Protein AF-A0A0H2RQC0-F1 (afdb_monomer_lite)

pLDDT: mean 88.87, std 11.61, range [45.25, 98.5]

Structure (mmCIF, N/CA/C/O backbone):
data_AF-A0A0H2RQC0-F1
#
_entry.id   AF-A0A0H2RQC0-F1
#
loop_
_atom_site.group_PDB
_atom_site.id
_atom_site.type_symbol
_atom_site.label_atom_id
_atom_site.label_alt_id
_atom_site.label_comp_id
_atom_site.label_asym_id
_atom_site.label_entity_id
_atom_site.label_seq_id
_atom_site.pdbx_PDB_ins_code
_atom_site.Cartn_x
_atom_site.Cartn_y
_atom_site.Cartn_z
_atom_site.occupancy
_atom_site.B_iso_or_equiv
_atom_site.auth_seq_id
_atom_site.auth_comp_id
_atom_site.auth_asym_id
_atom_site.auth_atom_id
_atom_site.pdbx_PDB_model_num
ATOM 1 N N . MET A 1 1 ? -11.378 6.596 -4.186 1.00 62.41 1 MET A N 1
ATOM 2 C CA . MET A 1 1 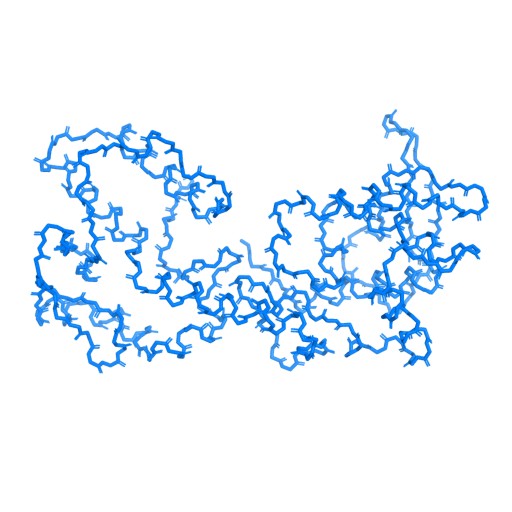? -11.330 5.967 -5.525 1.00 62.41 1 MET A CA 1
ATOM 3 C C . MET A 1 1 ? -10.671 4.608 -5.373 1.00 62.41 1 MET A C 1
ATOM 5 O O . MET A 1 1 ? -9.592 4.561 -4.796 1.00 62.41 1 MET A O 1
ATOM 9 N N . PHE A 1 2 ? -11.312 3.526 -5.817 1.00 80.81 2 PHE A N 1
ATOM 10 C CA . PHE A 1 2 ? -10.669 2.209 -5.843 1.00 80.81 2 PHE A CA 1
ATOM 11 C C . PHE A 1 2 ? -9.683 2.143 -7.014 1.00 80.81 2 PHE A C 1
ATOM 13 O O . PHE A 1 2 ? -9.976 2.654 -8.093 1.00 80.81 2 PHE A O 1
ATOM 20 N N . ILE A 1 3 ? -8.515 1.542 -6.791 1.00 88.06 3 ILE A N 1
ATOM 21 C CA . ILE A 1 3 ? -7.530 1.279 -7.843 1.00 88.06 3 ILE A CA 1
ATOM 22 C C . ILE A 1 3 ? -7.812 -0.121 -8.383 1.00 88.06 3 ILE A C 1
ATOM 24 O O . ILE A 1 3 ? -7.715 -1.093 -7.633 1.00 88.06 3 ILE A O 1
ATOM 28 N N . ASP A 1 4 ? -8.111 -0.236 -9.676 1.00 93.69 4 ASP A N 1
ATOM 29 C CA . ASP A 1 4 ? -8.071 -1.528 -10.359 1.00 93.69 4 ASP A CA 1
ATOM 30 C C . ASP A 1 4 ? -6.614 -2.004 -10.402 1.00 93.69 4 ASP A C 1
ATOM 32 O O . ASP A 1 4 ? -5.806 -1.539 -11.212 1.00 93.69 4 ASP A O 1
ATOM 36 N N . GLN A 1 5 ? -6.261 -2.911 -9.490 1.00 94.25 5 GLN A N 1
ATOM 37 C CA . GLN A 1 5 ? -4.909 -3.451 -9.389 1.00 94.25 5 GLN A CA 1
ATOM 38 C C . GLN A 1 5 ? -4.509 -4.277 -10.622 1.00 94.25 5 GLN A C 1
ATOM 40 O O . GLN A 1 5 ? -3.320 -4.317 -10.953 1.00 94.25 5 GLN A O 1
ATOM 45 N N . ALA A 1 6 ? -5.460 -4.914 -11.311 1.00 95.44 6 ALA A N 1
ATOM 46 C CA . ALA A 1 6 ? -5.192 -5.749 -12.477 1.00 95.44 6 ALA A CA 1
ATOM 47 C C . ALA A 1 6 ? -4.863 -4.873 -13.691 1.00 95.44 6 ALA A C 1
ATOM 49 O O . ALA A 1 6 ? -3.753 -4.958 -14.221 1.00 95.44 6 ALA A O 1
ATOM 50 N N . GLN A 1 7 ? -5.763 -3.956 -14.060 1.00 93.94 7 GLN A N 1
ATOM 51 C CA . GLN A 1 7 ? -5.554 -3.031 -15.175 1.00 93.94 7 GLN A CA 1
ATOM 52 C C . GLN A 1 7 ? -4.362 -2.095 -14.925 1.00 93.94 7 GLN A C 1
ATOM 54 O O . GLN A 1 7 ? -3.599 -1.798 -15.847 1.00 93.94 7 GLN A O 1
ATOM 59 N N . THR A 1 8 ? -4.141 -1.677 -13.672 1.00 92.00 8 THR A N 1
ATOM 60 C CA . THR A 1 8 ? -2.957 -0.894 -13.285 1.00 92.00 8 THR A CA 1
ATOM 61 C C . THR A 1 8 ? -1.670 -1.683 -13.516 1.00 92.00 8 THR A C 1
ATOM 63 O O . THR A 1 8 ? -0.780 -1.201 -14.220 1.00 92.00 8 THR A O 1
ATOM 66 N N . SER A 1 9 ? -1.569 -2.904 -12.977 1.00 93.88 9 SER A N 1
ATOM 67 C CA . SER A 1 9 ? -0.372 -3.741 -13.143 1.00 93.88 9 SER A CA 1
ATOM 68 C C . SER A 1 9 ? -0.110 -4.059 -14.616 1.00 93.88 9 SER A C 1
ATOM 70 O O . SER A 1 9 ? 1.027 -3.932 -15.066 1.00 93.88 9 SER A O 1
ATOM 72 N N . LEU A 1 10 ? -1.164 -4.375 -15.378 1.00 95.25 10 LEU A N 1
ATOM 73 C CA . LEU A 1 10 ? -1.111 -4.635 -16.816 1.00 95.25 10 LEU A CA 1
ATOM 74 C C . LEU A 1 10 ? -0.543 -3.435 -17.585 1.00 95.25 10 LEU A C 1
ATOM 76 O O . LEU A 1 10 ? 0.424 -3.579 -18.333 1.00 95.25 10 LEU A O 1
ATOM 80 N N . ASN A 1 11 ? -1.079 -2.234 -17.349 1.00 93.19 11 ASN A N 1
ATOM 81 C CA . ASN A 1 11 ? -0.602 -1.007 -17.987 1.00 93.19 11 ASN A CA 1
ATOM 82 C C . ASN A 1 11 ? 0.882 -0.754 -17.685 1.00 93.19 11 ASN A C 1
ATOM 84 O O . ASN A 1 11 ? 1.669 -0.524 -18.603 1.00 93.19 11 ASN A O 1
ATOM 88 N N . ASN A 1 12 ? 1.283 -0.847 -16.415 1.00 93.19 12 ASN A N 1
ATOM 89 C CA . ASN A 1 12 ? 2.670 -0.632 -15.993 1.00 93.19 12 ASN A CA 1
ATOM 90 C C . ASN A 1 12 ? 3.626 -1.684 -16.581 1.00 93.19 12 ASN A C 1
ATOM 92 O O . ASN A 1 12 ? 4.732 -1.355 -17.009 1.00 93.19 12 ASN A O 1
ATOM 96 N N . TYR A 1 13 ? 3.191 -2.943 -16.653 1.00 96.00 13 TYR A N 1
ATOM 97 C CA . TYR A 1 13 ? 3.931 -4.037 -17.281 1.00 96.00 13 TYR A CA 1
ATOM 98 C C . TYR A 1 13 ? 4.146 -3.811 -18.781 1.00 96.00 13 TYR A C 1
ATOM 100 O O . TYR A 1 13 ? 5.246 -4.048 -19.277 1.00 96.00 13 TYR A O 1
ATOM 108 N N . HIS A 1 14 ? 3.147 -3.307 -19.505 1.00 95.69 14 HIS A N 1
ATOM 109 C CA . HIS A 1 14 ? 3.306 -3.008 -20.927 1.00 95.69 14 HIS A CA 1
ATOM 110 C C . HIS A 1 14 ? 4.154 -1.757 -21.185 1.00 95.69 14 HIS A C 1
ATOM 112 O O . HIS A 1 14 ? 4.958 -1.783 -22.111 1.00 95.69 14 HIS A O 1
ATOM 118 N N . PHE A 1 15 ? 4.086 -0.724 -20.336 1.00 94.25 15 PHE A N 1
ATOM 119 C CA . PHE A 1 15 ? 5.055 0.383 -20.364 1.00 94.25 15 PHE A CA 1
ATOM 120 C C . PHE A 1 15 ? 6.497 -0.114 -20.134 1.00 94.25 15 PHE A C 1
ATOM 122 O O . PHE A 1 15 ? 7.410 0.295 -20.850 1.00 94.25 15 PHE A O 1
ATOM 129 N N . LEU A 1 16 ? 6.707 -1.039 -19.187 1.00 95.75 16 LEU A N 1
ATOM 130 C CA . LEU A 1 16 ? 8.005 -1.691 -18.975 1.00 95.75 16 LEU A CA 1
ATOM 131 C C . LEU A 1 16 ? 8.444 -2.497 -20.211 1.00 95.75 16 LEU A C 1
ATOM 133 O O . LEU A 1 16 ? 9.577 -2.352 -20.658 1.00 95.75 16 LEU A O 1
ATOM 137 N N . CYS A 1 17 ? 7.562 -3.313 -20.794 1.00 97.12 17 CYS A N 1
ATOM 138 C CA . CYS A 1 17 ? 7.880 -4.095 -21.992 1.00 97.12 17 CYS A CA 1
ATOM 139 C C . CYS A 1 17 ? 8.206 -3.207 -23.197 1.00 97.12 17 CYS A C 1
ATOM 141 O O . CYS A 1 17 ? 9.170 -3.482 -23.902 1.00 97.12 17 CYS A O 1
ATOM 143 N N . ALA A 1 18 ? 7.447 -2.132 -23.415 1.00 96.00 18 ALA A N 1
ATOM 144 C CA . ALA A 1 18 ? 7.694 -1.174 -24.487 1.00 96.00 18 ALA A CA 1
ATOM 145 C C . ALA A 1 18 ? 9.062 -0.493 -24.338 1.00 96.00 18 ALA A C 1
ATOM 147 O O . ALA A 1 18 ? 9.780 -0.333 -25.324 1.00 96.00 18 ALA A O 1
ATOM 148 N N . ALA A 1 19 ? 9.459 -0.162 -23.105 1.00 95.94 19 ALA A N 1
ATOM 149 C CA . ALA A 1 19 ? 10.775 0.395 -22.816 1.00 95.94 19 ALA A CA 1
ATOM 150 C C . ALA A 1 19 ? 11.908 -0.633 -22.998 1.00 95.94 19 ALA A C 1
ATOM 152 O O . ALA A 1 19 ? 12.898 -0.334 -23.655 1.00 95.94 19 ALA A O 1
ATOM 153 N N . LEU A 1 20 ? 11.754 -1.864 -22.502 1.00 97.06 20 LEU A N 1
ATOM 154 C CA . LEU A 1 20 ? 12.760 -2.926 -22.663 1.00 97.06 20 LEU A CA 1
ATOM 155 C C . LEU A 1 20 ? 12.876 -3.470 -24.099 1.00 97.06 20 LEU A C 1
ATOM 157 O O . LEU A 1 20 ? 13.851 -4.148 -24.404 1.00 97.06 20 LEU A O 1
ATOM 161 N N . GLN A 1 21 ? 11.895 -3.199 -24.963 1.00 97.62 21 GLN A N 1
ATOM 162 C CA . GLN A 1 21 ? 11.900 -3.542 -26.393 1.00 97.62 21 GLN A CA 1
ATOM 163 C C . GLN A 1 21 ? 12.248 -2.348 -27.300 1.00 97.62 21 GLN A C 1
ATOM 165 O O . GLN A 1 21 ? 12.114 -2.465 -28.518 1.00 97.62 21 GLN A O 1
ATOM 170 N N . GLU A 1 22 ? 12.611 -1.197 -26.721 1.00 96.81 22 GLU A N 1
ATOM 171 C CA . GLU A 1 22 ? 12.941 0.044 -27.445 1.00 96.81 22 GLU A CA 1
ATOM 172 C C . GLU A 1 22 ? 11.816 0.524 -28.391 1.00 96.81 22 GLU A C 1
ATOM 174 O O . GLU A 1 22 ? 12.032 1.199 -29.395 1.00 96.81 22 GLU A O 1
ATOM 179 N N . ARG A 1 23 ? 10.560 0.201 -28.051 1.00 96.75 23 ARG A N 1
ATOM 180 C CA . ARG A 1 23 ? 9.351 0.572 -28.807 1.00 96.75 23 ARG A CA 1
ATOM 181 C C . ARG A 1 23 ? 8.815 1.932 -28.361 1.00 96.75 23 ARG A C 1
ATOM 183 O O . ARG A 1 23 ? 7.660 2.062 -27.961 1.00 96.75 23 ARG A O 1
ATOM 190 N N . TYR A 1 24 ? 9.670 2.946 -28.433 1.00 95.44 24 TYR A N 1
ATOM 191 C CA . TYR A 1 24 ? 9.340 4.335 -28.117 1.00 95.44 24 TYR A CA 1
ATOM 192 C C . TYR A 1 24 ? 10.029 5.318 -29.065 1.00 95.44 24 TYR A C 1
ATOM 194 O O . TYR A 1 24 ? 10.990 4.991 -29.755 1.00 95.44 24 TYR A O 1
ATOM 202 N N . GLN A 1 25 ? 9.544 6.555 -29.069 1.00 94.50 25 GLN A N 1
ATOM 203 C CA . GLN A 1 25 ? 10.195 7.710 -29.677 1.00 94.50 25 GLN A CA 1
ATOM 204 C C . GLN A 1 25 ? 10.543 8.716 -28.583 1.00 94.50 25 GLN A C 1
ATOM 206 O O . GLN A 1 25 ? 9.677 9.085 -27.787 1.00 94.50 25 GLN A O 1
ATOM 211 N N . VAL A 1 26 ? 11.785 9.207 -28.572 1.00 93.38 26 VAL A N 1
ATOM 212 C CA . VAL A 1 26 ? 12.124 10.405 -27.795 1.00 93.38 26 VAL A CA 1
ATOM 213 C C . VAL A 1 26 ? 11.553 11.612 -28.535 1.00 93.38 26 VAL A C 1
ATOM 215 O O . VAL A 1 26 ? 11.962 11.908 -29.657 1.00 93.38 26 VAL A O 1
ATOM 218 N N . ARG A 1 27 ? 10.600 12.312 -27.919 1.00 92.94 27 ARG A N 1
ATOM 219 C CA . ARG A 1 27 ? 10.035 13.567 -28.430 1.00 92.94 27 ARG A CA 1
ATOM 220 C C . ARG A 1 27 ? 10.457 14.731 -27.544 1.00 92.94 27 ARG A C 1
ATOM 222 O O . ARG A 1 27 ? 10.622 14.570 -26.337 1.00 92.94 27 ARG A O 1
ATOM 229 N N . TYR A 1 28 ? 10.601 15.905 -28.143 1.00 91.00 28 TYR A N 1
ATOM 230 C CA . TYR A 1 28 ? 10.798 17.161 -27.428 1.00 91.00 28 TYR A CA 1
ATOM 231 C C . TYR A 1 28 ? 9.505 17.982 -27.478 1.00 91.00 28 TYR A C 1
ATOM 233 O O . TYR A 1 28 ? 8.841 18.040 -28.512 1.00 91.00 28 TYR A O 1
ATOM 241 N N . LEU A 1 29 ? 9.153 18.623 -26.366 1.00 88.75 29 LEU A N 1
ATOM 242 C CA . LEU A 1 29 ? 8.180 19.713 -26.322 1.00 88.75 29 LEU A CA 1
ATOM 243 C C . LEU A 1 29 ? 8.865 20.966 -25.785 1.00 88.75 29 LEU A C 1
ATOM 245 O O . LEU A 1 29 ? 9.671 20.891 -24.861 1.00 88.75 29 LEU A O 1
ATOM 249 N N . GLN A 1 30 ? 8.523 22.114 -26.362 1.00 86.69 30 GLN A N 1
ATOM 250 C CA . GLN A 1 30 ? 9.098 23.417 -26.031 1.00 86.69 30 GLN A CA 1
ATOM 251 C C . GLN A 1 30 ? 7.988 24.362 -25.551 1.00 86.69 30 GLN A C 1
ATOM 253 O O . GLN A 1 30 ? 7.657 25.330 -26.233 1.00 86.69 30 GLN A O 1
ATOM 258 N N . TYR A 1 31 ? 7.362 24.048 -24.410 1.00 71.31 31 TYR A N 1
ATOM 259 C CA . TYR A 1 31 ? 6.444 24.977 -23.741 1.00 71.31 31 TYR A CA 1
ATOM 260 C C . TYR A 1 31 ? 6.115 24.578 -22.287 1.00 71.31 31 TYR A C 1
ATOM 262 O O . TYR A 1 31 ? 5.729 23.429 -22.054 1.00 71.31 31 TYR A O 1
ATOM 270 N N . PRO A 1 32 ? 6.174 25.507 -21.310 1.00 77.31 32 PRO A N 1
ATOM 271 C CA . PRO A 1 32 ? 7.003 26.721 -21.313 1.00 77.31 32 PRO A CA 1
ATOM 272 C C . PRO A 1 32 ? 8.506 26.390 -21.188 1.00 77.31 32 PRO A C 1
ATOM 274 O O . PRO A 1 32 ? 9.353 27.202 -21.538 1.00 77.31 32 PRO A O 1
ATOM 277 N N . GLU A 1 33 ? 8.829 25.177 -20.735 1.00 86.62 33 GLU A N 1
ATOM 278 C CA . GLU A 1 33 ? 10.182 24.631 -20.596 1.00 86.62 33 GLU A CA 1
ATOM 279 C C . GLU A 1 33 ? 10.447 23.553 -21.663 1.00 86.62 33 GLU A C 1
ATOM 281 O O . GLU A 1 33 ? 9.517 23.048 -22.302 1.00 86.62 33 GLU A O 1
ATOM 286 N N . VAL A 1 34 ? 11.717 23.172 -21.852 1.00 81.06 34 VAL A N 1
ATOM 287 C CA . VAL A 1 34 ? 12.092 22.059 -22.742 1.00 81.06 34 VAL A CA 1
ATOM 288 C C . VAL A 1 34 ? 11.894 20.731 -22.013 1.00 81.06 34 VAL A C 1
ATOM 290 O O . VAL A 1 34 ? 12.700 20.349 -21.166 1.00 81.06 34 VAL A O 1
ATOM 293 N N . LYS A 1 35 ? 10.831 20.012 -22.375 1.00 88.50 35 LYS A N 1
ATOM 294 C CA . LYS A 1 35 ? 10.477 18.699 -21.824 1.00 88.50 35 LYS A CA 1
ATOM 295 C C . LYS A 1 35 ? 10.844 17.593 -22.806 1.00 88.50 35 LYS A C 1
ATOM 297 O O . LYS A 1 35 ? 10.485 17.654 -23.983 1.00 88.50 35 LYS A O 1
ATOM 302 N N . TYR A 1 36 ? 11.523 16.565 -22.308 1.00 91.25 36 TYR A N 1
ATOM 303 C CA . TYR A 1 36 ? 11.814 15.342 -23.055 1.00 91.25 36 TYR A CA 1
ATOM 304 C C . TYR A 1 36 ? 10.765 14.292 -22.704 1.00 91.25 36 TYR A C 1
ATOM 306 O O . TYR A 1 36 ? 10.424 14.108 -21.538 1.00 91.25 36 TYR A O 1
ATOM 314 N N . LEU A 1 37 ? 10.236 13.612 -23.712 1.00 92.50 37 LEU A N 1
ATOM 315 C CA . LEU A 1 37 ? 9.161 12.640 -23.574 1.00 92.50 37 LEU A CA 1
ATOM 316 C C . LEU A 1 37 ? 9.576 11.312 -24.198 1.00 92.50 37 LEU A C 1
ATOM 318 O O . LEU A 1 37 ? 10.109 11.304 -25.305 1.00 92.50 37 LEU A O 1
ATOM 322 N N . LEU A 1 38 ? 9.230 10.200 -23.558 1.00 93.31 38 LEU A N 1
ATOM 323 C CA . LEU A 1 38 ? 9.066 8.929 -24.258 1.00 93.31 38 L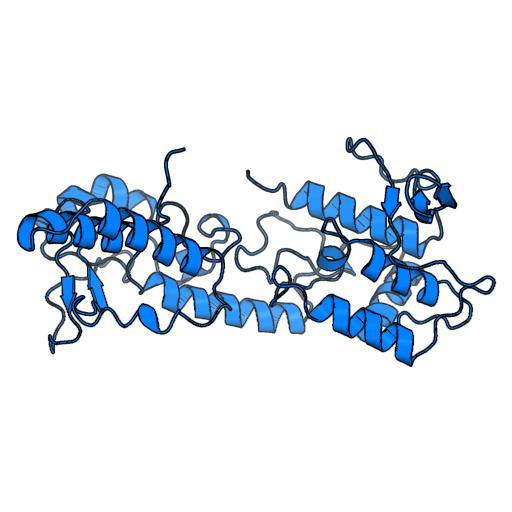EU A CA 1
ATOM 324 C C . LEU A 1 38 ? 7.611 8.815 -24.703 1.00 93.31 38 LEU A C 1
ATOM 326 O O . LEU A 1 38 ? 6.723 8.680 -23.861 1.00 93.31 38 LEU A O 1
ATOM 330 N N . ASP A 1 39 ? 7.371 8.877 -26.011 1.00 93.62 39 ASP A N 1
ATOM 331 C CA . ASP A 1 39 ? 6.114 8.422 -26.601 1.00 93.62 39 ASP A CA 1
ATOM 332 C C . ASP A 1 39 ? 6.241 6.942 -26.965 1.00 93.62 39 ASP A C 1
ATOM 334 O O . ASP A 1 39 ? 7.019 6.566 -27.841 1.00 93.62 39 ASP A O 1
ATOM 338 N N . PHE A 1 40 ? 5.462 6.105 -26.294 1.00 93.75 40 PHE A N 1
ATOM 339 C CA . PHE A 1 40 ? 5.433 4.661 -26.489 1.00 93.75 40 PHE A CA 1
ATOM 340 C C . PHE A 1 40 ? 4.467 4.226 -27.606 1.00 93.75 40 PHE A C 1
ATOM 342 O O . PHE A 1 40 ? 4.258 3.030 -27.790 1.00 93.75 40 PHE A O 1
ATOM 349 N N . SER A 1 41 ? 3.894 5.156 -28.384 1.00 92.88 41 SER A N 1
ATOM 350 C CA . SER A 1 41 ? 3.004 4.842 -29.517 1.00 92.88 41 SER A CA 1
ATOM 351 C C . SER A 1 41 ? 3.511 3.811 -30.554 1.00 92.88 41 SER A C 1
ATOM 353 O O . SER A 1 41 ? 2.654 3.174 -31.170 1.00 92.88 41 SER A O 1
ATOM 355 N N . PRO A 1 42 ? 4.827 3.546 -30.747 1.00 95.44 42 PRO A N 1
ATOM 356 C CA . PRO A 1 42 ? 5.294 2.424 -31.574 1.00 95.44 42 PRO A CA 1
ATOM 357 C C . PRO A 1 42 ? 5.016 1.024 -30.995 1.00 95.44 42 PRO A C 1
ATOM 359 O O . PRO A 1 42 ? 5.202 0.029 -31.698 1.00 95.44 42 PRO A O 1
ATOM 362 N N . TYR A 1 43 ? 4.621 0.911 -29.724 1.00 95.19 43 TYR A N 1
ATOM 363 C CA . TYR A 1 43 ? 4.286 -0.357 -29.078 1.00 95.19 43 TYR A CA 1
ATOM 364 C C . TYR A 1 43 ? 2.800 -0.688 -29.251 1.00 95.19 43 TYR A C 1
ATOM 366 O O . TYR A 1 43 ? 1.928 -0.056 -28.663 1.00 95.19 43 TYR A O 1
ATOM 374 N N . THR A 1 44 ? 2.507 -1.715 -30.046 1.00 94.38 44 THR A N 1
ATOM 375 C CA . THR A 1 44 ? 1.134 -2.083 -30.432 1.00 94.38 44 THR A CA 1
ATOM 376 C C . THR A 1 44 ? 0.545 -3.259 -29.649 1.00 94.38 44 THR A C 1
ATOM 378 O O . THR A 1 44 ? -0.647 -3.526 -29.773 1.00 94.38 44 THR A O 1
ATOM 381 N N . ALA A 1 45 ? 1.342 -3.961 -28.835 1.00 94.69 45 ALA A N 1
ATOM 382 C CA . ALA A 1 45 ? 0.921 -5.196 -28.160 1.00 94.69 45 ALA A CA 1
ATOM 383 C C . ALA A 1 45 ? -0.032 -4.984 -26.963 1.00 94.69 45 ALA A C 1
ATOM 385 O O . ALA A 1 45 ? -0.590 -5.951 -26.452 1.00 94.69 45 ALA A O 1
ATOM 386 N N . HIS A 1 46 ? -0.226 -3.740 -26.516 1.00 93.50 46 HIS A N 1
ATOM 387 C CA . HIS A 1 46 ? -1.294 -3.337 -25.593 1.00 93.50 46 HIS A CA 1
ATOM 388 C C . HIS A 1 46 ? -1.658 -1.879 -25.858 1.00 93.50 46 HIS A C 1
ATOM 390 O O . HIS A 1 46 ? -0.766 -1.048 -26.016 1.00 93.50 46 HIS A O 1
ATOM 396 N N . ARG A 1 47 ? -2.955 -1.560 -25.883 1.00 84.50 47 ARG A N 1
ATOM 397 C CA . ARG A 1 47 ? -3.462 -0.202 -26.124 1.00 84.50 47 ARG A CA 1
ATOM 398 C C . ARG A 1 47 ? -4.587 0.135 -25.133 1.00 84.50 47 ARG A C 1
ATOM 400 O O . ARG A 1 47 ? -5.755 0.087 -25.504 1.00 84.50 47 ARG A O 1
ATOM 407 N N . PRO A 1 48 ? -4.255 0.444 -23.868 1.00 73.88 48 PRO A N 1
ATOM 408 C CA . PRO A 1 48 ? -5.225 0.833 -22.860 1.00 73.88 48 PRO A CA 1
ATOM 409 C C . PRO A 1 48 ? -5.848 2.189 -23.177 1.00 73.88 48 PRO A C 1
ATOM 411 O O . PRO A 1 48 ? -5.254 3.037 -23.840 1.00 73.88 48 PRO A O 1
ATOM 414 N N . GLU A 1 49 ? -7.019 2.400 -22.592 1.00 69.56 49 GLU A N 1
ATOM 415 C CA . GLU A 1 49 ? -7.944 3.516 -22.820 1.00 69.56 49 GLU A CA 1
ATOM 416 C C . GLU A 1 49 ? -7.421 4.888 -22.340 1.00 69.56 49 GLU A C 1
ATOM 418 O O . GLU A 1 49 ? -8.059 5.918 -22.551 1.00 69.56 49 GLU A O 1
ATOM 423 N N . LEU A 1 50 ? -6.250 4.928 -21.694 1.00 61.38 50 LEU A N 1
ATOM 424 C CA . LEU A 1 50 ? -5.664 6.154 -21.152 1.00 61.38 50 LEU A CA 1
ATOM 425 C C . LEU A 1 50 ? -5.108 7.055 -22.276 1.00 61.38 50 LEU A C 1
ATOM 427 O O . LEU A 1 50 ? -4.244 6.619 -23.041 1.00 61.38 50 LEU A O 1
ATOM 431 N N . PRO A 1 51 ? -5.510 8.340 -22.351 1.00 55.00 51 PRO A N 1
ATOM 432 C CA . PRO A 1 51 ? -5.382 9.157 -23.564 1.00 55.00 51 PRO A CA 1
ATOM 433 C C . PRO A 1 51 ? -3.960 9.617 -23.933 1.00 55.00 51 PRO A C 1
ATOM 435 O O . PRO A 1 51 ? -3.799 10.330 -24.924 1.00 55.00 51 PRO A O 1
ATOM 438 N N . LYS A 1 52 ? -2.919 9.265 -23.163 1.00 71.06 52 LYS A N 1
ATOM 439 C CA . LYS A 1 52 ? -1.520 9.625 -23.461 1.00 71.06 52 LYS A CA 1
ATOM 440 C C . LYS A 1 52 ? -0.562 8.476 -23.142 1.00 71.06 52 LYS A C 1
ATOM 442 O O . LYS A 1 52 ? -0.271 8.201 -21.981 1.00 71.06 52 LYS A O 1
ATOM 447 N N . TRP A 1 53 ? -0.003 7.866 -24.188 1.00 84.75 53 TRP A N 1
ATOM 448 C CA . TRP A 1 53 ? 1.071 6.859 -24.121 1.00 84.75 53 TRP A CA 1
ATOM 449 C C . TRP A 1 53 ? 2.458 7.485 -23.909 1.00 84.75 53 TRP A C 1
ATOM 451 O O . TRP A 1 53 ? 3.450 7.107 -24.521 1.00 84.75 53 TRP A O 1
ATOM 461 N N . VAL A 1 54 ? 2.510 8.490 -23.037 1.00 87.00 54 VAL A N 1
ATOM 462 C CA . VAL A 1 54 ? 3.606 9.453 -22.949 1.00 87.00 54 VAL A CA 1
ATOM 463 C C . VAL A 1 54 ? 4.119 9.532 -21.516 1.00 87.00 54 VAL A C 1
ATOM 465 O O . VAL A 1 54 ? 3.337 9.728 -20.585 1.00 87.00 54 VAL A O 1
ATOM 468 N N . CYS A 1 55 ? 5.434 9.429 -21.346 1.00 88.62 55 CYS A N 1
ATOM 469 C CA . CYS A 1 55 ? 6.113 9.618 -20.067 1.00 88.62 55 CYS A CA 1
ATOM 470 C C . CYS A 1 55 ? 7.115 10.769 -20.186 1.00 88.62 55 CYS A C 1
ATOM 472 O O . CYS A 1 55 ? 8.011 10.715 -21.026 1.00 88.62 55 CYS A O 1
ATOM 474 N N . GLU A 1 56 ? 6.983 11.793 -19.345 1.00 89.56 56 GLU A N 1
ATOM 475 C CA . GLU A 1 56 ? 7.988 12.854 -19.242 1.00 89.56 56 GLU A CA 1
ATOM 476 C C . GLU A 1 56 ? 9.253 12.307 -18.566 1.00 89.56 56 GLU A C 1
ATOM 478 O O . GLU A 1 56 ? 9.172 11.709 -17.493 1.00 89.56 56 GLU A O 1
ATOM 483 N N . LEU A 1 57 ? 10.404 12.480 -19.218 1.00 89.38 57 LEU A N 1
ATOM 484 C CA . LEU A 1 57 ? 11.730 12.174 -18.686 1.00 89.38 57 LEU A CA 1
ATOM 485 C C . LEU A 1 57 ? 12.184 13.294 -17.755 1.00 89.38 57 LEU A C 1
ATOM 487 O O . LEU A 1 57 ? 11.891 14.464 -17.993 1.00 89.38 57 LEU A O 1
ATOM 491 N N . ARG A 1 58 ? 12.948 12.952 -16.714 1.00 86.44 58 ARG A N 1
ATOM 492 C CA . ARG A 1 58 ? 13.453 13.970 -15.776 1.00 86.44 58 ARG A CA 1
ATOM 493 C C . ARG A 1 58 ? 14.669 14.713 -16.314 1.00 86.44 58 ARG A C 1
ATOM 495 O O . ARG A 1 58 ? 15.030 15.754 -15.771 1.00 86.44 58 ARG A O 1
ATOM 502 N N . ARG A 1 59 ? 15.323 14.169 -17.341 1.00 85.31 59 ARG A N 1
ATOM 503 C CA . ARG A 1 59 ? 16.576 14.683 -17.892 1.00 85.31 59 ARG A CA 1
ATOM 504 C C . ARG A 1 59 ? 16.591 14.560 -19.413 1.00 85.31 59 ARG A C 1
ATOM 506 O O . ARG A 1 59 ? 15.871 13.756 -20.002 1.00 85.31 59 ARG A O 1
ATOM 513 N N . ARG A 1 60 ? 17.450 15.357 -20.048 1.00 87.19 60 ARG A N 1
ATOM 514 C CA . ARG A 1 60 ? 17.800 15.208 -21.464 1.00 87.19 60 ARG A CA 1
ATOM 515 C C . ARG A 1 60 ? 18.555 13.883 -21.653 1.00 87.19 60 ARG A C 1
ATOM 517 O O . ARG A 1 60 ? 19.581 13.718 -20.994 1.00 87.19 60 ARG A O 1
ATOM 524 N N . PRO A 1 61 ? 18.130 12.984 -22.559 1.00 84.81 61 PRO A N 1
ATOM 525 C CA . PRO A 1 61 ? 18.967 11.868 -22.985 1.00 84.81 61 PRO A CA 1
ATOM 526 C C . PRO A 1 61 ? 20.273 12.376 -23.601 1.00 84.81 61 PRO A C 1
ATOM 528 O O . PRO A 1 61 ? 20.271 13.298 -24.423 1.00 84.81 61 PRO A O 1
ATOM 531 N N . SER A 1 62 ? 21.383 11.773 -23.198 1.00 84.62 62 SER A N 1
ATOM 532 C CA . SER A 1 62 ? 22.685 11.925 -23.843 1.00 84.62 62 SER A CA 1
ATOM 533 C C . SER A 1 62 ? 22.639 11.402 -25.285 1.00 84.62 62 SER A C 1
ATOM 535 O O . SER A 1 62 ? 21.809 10.562 -25.634 1.00 84.62 62 SER A O 1
ATOM 537 N N . VAL A 1 63 ? 23.510 11.929 -26.150 1.00 81.50 63 VAL A N 1
ATOM 538 C CA . VAL A 1 63 ? 23.499 11.621 -27.598 1.00 81.50 63 VAL A CA 1
ATOM 539 C C . VAL A 1 63 ? 23.904 10.166 -27.879 1.00 81.50 63 VAL A C 1
ATOM 541 O O . VAL A 1 63 ? 23.474 9.584 -28.868 1.00 81.50 63 VAL A O 1
ATOM 544 N N . ASP A 1 64 ? 24.695 9.578 -26.985 1.00 83.31 64 ASP A N 1
ATOM 545 C CA . ASP A 1 64 ? 25.174 8.193 -26.988 1.00 83.31 64 ASP A CA 1
ATOM 546 C C . ASP A 1 64 ? 24.350 7.254 -26.081 1.00 83.31 64 ASP A C 1
ATOM 548 O O . ASP A 1 64 ? 24.653 6.065 -25.983 1.00 83.31 64 ASP A O 1
ATOM 552 N N . GLY A 1 65 ? 23.326 7.771 -25.389 1.00 76.50 65 GLY A N 1
ATOM 553 C CA . GLY A 1 65 ? 22.542 7.029 -24.397 1.00 76.50 65 GLY A CA 1
ATOM 554 C C . GLY A 1 65 ? 23.292 6.686 -23.101 1.00 76.50 65 GLY A C 1
ATOM 555 O O . GLY A 1 65 ? 22.731 6.000 -22.245 1.00 76.50 65 GLY A O 1
ATOM 556 N N . MET A 1 66 ? 24.534 7.149 -22.920 1.00 83.50 66 MET A N 1
ATOM 557 C CA . MET A 1 66 ? 25.318 6.884 -21.713 1.00 83.50 66 MET A CA 1
ATOM 558 C C . MET A 1 66 ? 24.825 7.721 -20.532 1.00 83.50 66 MET A C 1
ATOM 560 O O . MET A 1 66 ? 24.613 8.928 -20.651 1.00 83.50 66 MET A O 1
ATOM 564 N N . VAL A 1 67 ? 24.704 7.097 -19.361 1.00 86.25 67 VAL A N 1
ATOM 565 C CA . VAL A 1 67 ? 24.479 7.787 -18.085 1.00 86.25 67 VAL A CA 1
ATOM 566 C C . VAL A 1 67 ? 25.597 7.384 -17.134 1.00 86.25 67 VAL A C 1
ATOM 568 O O . VAL A 1 67 ? 25.858 6.197 -16.949 1.00 86.25 67 VAL A O 1
ATOM 571 N N . ASP A 1 68 ? 26.260 8.372 -16.534 1.00 89.44 68 ASP A N 1
ATOM 572 C CA . ASP A 1 68 ? 27.347 8.143 -15.581 1.00 89.44 68 ASP A CA 1
ATOM 573 C C . ASP A 1 68 ? 26.881 7.330 -14.351 1.00 89.44 68 ASP A C 1
ATOM 575 O O . ASP A 1 68 ? 25.730 7.399 -13.914 1.00 89.44 68 ASP A O 1
ATOM 579 N N . ALA A 1 69 ? 27.797 6.570 -13.749 1.00 91.56 69 ALA A N 1
ATOM 580 C CA . ALA A 1 69 ? 27.511 5.724 -12.596 1.00 91.56 69 ALA A CA 1
ATOM 581 C C . ALA A 1 69 ? 27.104 6.526 -11.343 1.00 91.56 69 ALA A C 1
ATOM 583 O O . ALA A 1 69 ? 26.244 6.074 -10.577 1.00 91.56 69 ALA A O 1
ATOM 584 N N . ALA A 1 70 ? 27.665 7.722 -11.123 1.00 92.94 70 ALA A N 1
ATOM 585 C CA . ALA A 1 70 ? 27.239 8.591 -10.026 1.00 92.94 70 ALA A CA 1
ATOM 586 C C . ALA A 1 70 ? 25.888 9.269 -10.324 1.00 92.94 70 ALA A C 1
ATOM 588 O O . ALA A 1 70 ? 25.106 9.497 -9.399 1.00 92.94 70 ALA A O 1
ATOM 589 N N . GLU A 1 71 ? 25.553 9.533 -11.589 1.00 91.25 71 GLU A N 1
ATOM 590 C CA . GLU A 1 71 ? 24.205 9.938 -12.003 1.00 91.25 71 GLU A CA 1
ATOM 591 C C . GLU A 1 71 ? 23.154 8.834 -11.836 1.00 91.25 71 GLU A C 1
ATOM 593 O O . GLU A 1 71 ? 22.102 9.088 -11.245 1.00 91.25 71 GLU A O 1
ATOM 598 N N . LEU A 1 72 ? 23.441 7.601 -12.264 1.00 92.81 72 LEU A N 1
ATOM 599 C CA . LEU A 1 72 ? 22.575 6.447 -12.007 1.00 92.81 72 LEU A CA 1
ATOM 600 C C . LEU A 1 72 ? 22.346 6.264 -10.504 1.00 92.81 72 LEU A C 1
ATOM 602 O O . LEU A 1 72 ? 21.209 6.074 -10.068 1.00 92.81 72 LEU A O 1
ATOM 606 N N . LYS A 1 73 ? 23.393 6.418 -9.682 1.00 94.12 73 LYS A N 1
ATOM 607 C CA . LYS A 1 73 ? 23.252 6.417 -8.221 1.00 94.12 73 LYS A CA 1
ATOM 608 C C . LYS A 1 73 ? 22.321 7.533 -7.726 1.00 94.12 73 LYS A C 1
ATOM 610 O O . LYS A 1 73 ? 21.456 7.251 -6.898 1.00 94.12 73 LYS A O 1
ATOM 615 N N . LYS A 1 74 ? 22.445 8.771 -8.231 1.00 93.25 74 LYS A N 1
ATOM 616 C CA . LYS A 1 74 ? 21.532 9.884 -7.883 1.00 93.25 74 LYS A CA 1
ATOM 617 C C . LYS A 1 74 ? 20.079 9.556 -8.239 1.00 93.25 74 LYS A C 1
ATOM 619 O O . LYS A 1 74 ? 19.200 9.840 -7.431 1.00 93.25 74 LYS A O 1
ATOM 624 N N . LEU A 1 75 ? 19.820 8.931 -9.392 1.00 90.94 75 LEU A N 1
ATOM 625 C CA . LEU A 1 75 ? 18.472 8.497 -9.778 1.00 90.94 75 LEU A CA 1
ATOM 626 C C . LEU A 1 75 ? 17.925 7.418 -8.841 1.00 90.94 75 LEU A C 1
ATOM 628 O O . LEU A 1 75 ? 16.822 7.578 -8.327 1.00 90.94 75 LEU A O 1
ATOM 632 N N . HIS A 1 76 ? 18.696 6.368 -8.545 1.00 91.19 76 HIS A N 1
ATOM 633 C CA . HIS A 1 76 ? 18.278 5.334 -7.589 1.00 91.19 76 HIS A CA 1
ATOM 634 C C . HIS A 1 76 ? 18.026 5.901 -6.191 1.00 91.19 76 HIS A C 1
ATOM 636 O O . HIS A 1 76 ? 17.062 5.515 -5.537 1.00 91.19 76 HIS A O 1
ATOM 642 N N . ASP A 1 77 ? 18.850 6.834 -5.722 1.00 90.06 77 ASP A N 1
ATOM 643 C CA . ASP A 1 77 ? 18.668 7.458 -4.409 1.00 90.06 77 ASP A CA 1
ATOM 644 C C . ASP A 1 77 ? 17.496 8.457 -4.384 1.00 90.06 77 ASP A C 1
ATOM 646 O O . ASP A 1 77 ? 16.837 8.589 -3.357 1.00 90.06 77 ASP A O 1
ATOM 650 N N . MET A 1 78 ? 17.180 9.111 -5.506 1.00 87.94 78 MET A N 1
ATOM 651 C CA . MET A 1 78 ? 15.966 9.921 -5.690 1.00 87.94 78 MET A CA 1
ATOM 652 C C . MET A 1 78 ? 14.700 9.051 -5.697 1.00 87.94 78 MET A C 1
ATOM 654 O O . MET A 1 78 ? 13.716 9.396 -5.048 1.00 87.94 78 MET A O 1
ATOM 658 N N . ILE A 1 79 ? 14.735 7.917 -6.400 1.00 87.38 79 ILE A N 1
ATOM 659 C CA . ILE A 1 79 ? 13.634 6.952 -6.499 1.00 87.38 79 ILE A CA 1
ATOM 660 C C . ILE A 1 79 ? 13.268 6.396 -5.110 1.00 87.38 79 ILE A C 1
ATOM 662 O O . ILE A 1 79 ? 12.109 6.487 -4.706 1.00 87.38 79 ILE A O 1
ATOM 666 N N . LYS A 1 80 ? 14.260 5.915 -4.343 1.00 84.31 80 LYS A N 1
ATOM 667 C CA . LYS A 1 80 ? 14.084 5.351 -2.985 1.00 84.31 80 LYS A CA 1
ATOM 668 C C . LYS A 1 80 ? 13.554 6.345 -1.942 1.00 84.31 80 LYS A C 1
ATOM 670 O O . LYS A 1 80 ? 13.128 5.929 -0.872 1.00 84.31 80 LYS A O 1
ATOM 675 N N . ARG A 1 81 ? 13.648 7.657 -2.193 1.00 83.25 81 ARG A N 1
ATOM 676 C CA . ARG A 1 81 ? 13.251 8.725 -1.249 1.00 83.25 81 ARG A CA 1
ATOM 677 C C . ARG A 1 81 ? 11.772 9.120 -1.346 1.00 83.25 81 ARG A C 1
ATOM 679 O O . ARG A 1 81 ? 11.354 10.057 -0.670 1.00 83.25 81 ARG A O 1
ATOM 686 N N . ARG A 1 82 ? 10.982 8.471 -2.204 1.00 77.06 82 ARG A N 1
ATOM 687 C CA . ARG A 1 82 ? 9.565 8.806 -2.407 1.00 77.06 82 ARG A CA 1
ATOM 688 C C . ARG A 1 82 ? 8.693 8.307 -1.234 1.00 77.06 82 ARG A C 1
ATOM 690 O O . ARG A 1 82 ? 8.742 7.121 -0.923 1.00 77.06 82 ARG A O 1
ATOM 697 N N . PRO A 1 83 ? 7.818 9.142 -0.639 1.00 64.81 83 PRO A N 1
ATOM 698 C CA . PRO A 1 83 ? 6.954 8.708 0.468 1.00 64.81 83 PRO A CA 1
ATOM 699 C C . PRO A 1 83 ? 5.955 7.595 0.111 1.00 64.81 83 PRO A C 1
ATOM 701 O O . PRO A 1 83 ? 5.654 6.739 0.931 1.00 64.81 83 PRO A O 1
ATOM 704 N N . CYS A 1 84 ? 5.464 7.551 -1.131 1.00 60.28 84 CYS A N 1
ATOM 705 C CA . CYS A 1 84 ? 4.514 6.536 -1.611 1.00 60.28 84 CYS A CA 1
ATOM 706 C C . CYS A 1 84 ? 5.153 5.169 -1.945 1.00 60.28 84 CYS A C 1
ATOM 708 O O . CYS A 1 84 ? 4.543 4.345 -2.633 1.00 60.28 84 CYS A O 1
ATOM 710 N N . HIS A 1 85 ? 6.398 4.950 -1.522 1.00 61.91 85 HIS A N 1
ATOM 711 C CA . HIS A 1 85 ? 7.251 3.838 -1.943 1.00 61.91 85 HIS A CA 1
ATOM 712 C C . HIS A 1 85 ? 7.907 3.089 -0.765 1.00 61.91 85 HIS A C 1
ATOM 714 O O . HIS A 1 85 ? 8.604 2.099 -0.980 1.00 61.91 85 HIS A O 1
ATOM 720 N N . TYR A 1 86 ? 7.649 3.482 0.489 1.00 53.03 86 TYR A N 1
ATOM 721 C CA . TYR A 1 86 ? 8.128 2.742 1.661 1.00 53.03 86 TYR A CA 1
ATOM 722 C C . TYR A 1 86 ? 7.548 1.312 1.702 1.00 53.03 86 TYR A C 1
ATOM 724 O O . TYR A 1 86 ? 6.399 1.083 2.074 1.00 53.03 86 TYR A O 1
ATOM 732 N N . GLY A 1 87 ? 8.370 0.338 1.296 1.00 53.62 87 GLY A N 1
ATOM 733 C CA . GLY A 1 87 ? 8.121 -1.103 1.424 1.00 53.62 87 GLY A CA 1
ATOM 734 C C . GLY A 1 87 ? 7.387 -1.793 0.265 1.00 53.62 87 GLY A C 1
ATOM 735 O O . GLY A 1 87 ? 7.289 -3.016 0.280 1.00 53.62 87 GLY A O 1
ATOM 736 N N . THR A 1 88 ? 6.908 -1.071 -0.752 1.00 57.72 88 THR A N 1
ATOM 737 C CA . THR A 1 88 ? 5.943 -1.609 -1.742 1.00 57.72 88 THR A CA 1
ATOM 738 C C . THR A 1 88 ? 6.560 -2.123 -3.053 1.00 57.72 88 THR A C 1
ATOM 740 O O . THR A 1 88 ? 5.855 -2.563 -3.962 1.00 57.72 88 THR A O 1
ATOM 743 N N . GLU A 1 89 ? 7.884 -2.064 -3.187 1.00 60.38 89 GLU A N 1
ATOM 744 C CA . GLU A 1 89 ? 8.519 -1.827 -4.490 1.00 60.38 89 GLU A CA 1
ATOM 745 C C . GLU A 1 89 ? 8.856 -3.077 -5.322 1.00 60.38 89 GLU A C 1
ATOM 747 O O . GLU A 1 89 ? 10.009 -3.369 -5.654 1.00 60.38 89 GLU A O 1
ATOM 752 N N . GLY A 1 90 ? 7.815 -3.788 -5.762 1.00 74.94 90 GLY A N 1
ATOM 753 C CA . GLY A 1 90 ? 7.911 -4.542 -7.014 1.00 74.94 90 GLY A CA 1
ATOM 754 C C . GLY A 1 90 ? 8.222 -3.597 -8.185 1.00 74.94 90 GLY A C 1
ATOM 755 O O . GLY A 1 90 ? 7.756 -2.462 -8.204 1.00 74.94 90 GLY A O 1
ATOM 756 N N . LEU A 1 91 ? 8.975 -4.066 -9.187 1.00 89.25 91 LEU A N 1
ATOM 757 C CA . LEU A 1 91 ? 9.513 -3.260 -10.302 1.00 89.25 91 LEU A CA 1
ATOM 758 C C . LEU A 1 91 ? 8.475 -2.360 -11.013 1.00 89.25 91 LEU A C 1
ATOM 760 O O . LEU A 1 91 ? 8.806 -1.270 -11.473 1.00 89.25 91 LEU A O 1
ATOM 764 N N . LEU A 1 92 ? 7.212 -2.792 -11.081 1.00 91.81 92 LEU A N 1
ATOM 765 C CA . LEU A 1 92 ? 6.116 -2.034 -11.699 1.00 91.81 92 LEU A CA 1
ATOM 766 C C . LEU A 1 92 ? 5.652 -0.822 -10.866 1.00 91.81 92 LEU A C 1
ATOM 768 O O . LEU A 1 92 ? 5.048 0.092 -11.423 1.00 91.81 92 LEU A O 1
ATOM 772 N N . GLY A 1 93 ? 5.969 -0.771 -9.568 1.00 88.88 93 GLY A N 1
ATOM 773 C CA . GLY A 1 93 ? 5.684 0.366 -8.687 1.00 88.88 93 GLY A CA 1
ATOM 774 C C . GLY A 1 93 ? 6.404 1.647 -9.116 1.00 88.88 93 GLY A C 1
ATOM 775 O O . GLY A 1 93 ? 5.834 2.728 -9.037 1.00 88.88 93 GLY A O 1
ATOM 776 N N . TYR A 1 94 ? 7.603 1.527 -9.691 1.00 88.44 94 TYR A N 1
ATOM 777 C CA . TYR A 1 94 ? 8.363 2.666 -10.218 1.00 88.44 94 TYR A CA 1
ATOM 778 C C . TYR A 1 94 ? 7.794 3.239 -11.524 1.00 88.44 94 TYR A C 1
ATOM 780 O O . TYR A 1 94 ? 7.952 4.428 -11.804 1.00 88.44 94 TYR A O 1
ATOM 788 N N . VAL A 1 95 ? 7.109 2.399 -12.308 1.00 89.25 95 VAL A N 1
ATOM 789 C CA . VAL A 1 95 ? 6.340 2.793 -13.504 1.00 89.25 95 VAL A CA 1
ATOM 790 C C . VAL A 1 95 ? 5.005 3.441 -13.087 1.00 89.25 95 VAL A C 1
ATOM 792 O O . VAL A 1 95 ? 4.452 4.289 -13.797 1.00 89.25 95 VAL A O 1
ATOM 795 N N . PHE A 1 96 ? 4.497 3.073 -11.908 1.00 78.56 96 PHE A N 1
ATOM 796 C CA . PHE A 1 96 ? 3.264 3.576 -11.316 1.00 78.56 96 PHE A CA 1
ATOM 797 C C . PHE A 1 96 ? 3.471 4.834 -10.461 1.00 78.56 96 PHE A C 1
ATOM 799 O O . PHE A 1 96 ? 3.505 4.757 -9.237 1.00 78.56 96 PHE A O 1
ATOM 806 N N . ASN A 1 97 ? 3.563 6.006 -11.093 1.00 66.12 97 ASN A N 1
ATOM 807 C CA . ASN A 1 97 ? 3.127 7.293 -10.519 1.00 66.12 97 ASN A CA 1
ATOM 808 C C . ASN A 1 97 ? 3.252 8.419 -11.558 1.00 66.12 97 ASN A C 1
ATOM 810 O O . ASN A 1 97 ? 3.662 8.166 -12.685 1.00 66.12 97 ASN A O 1
ATOM 814 N N . GLY A 1 98 ? 2.916 9.662 -11.195 1.00 64.62 98 GLY A N 1
ATOM 815 C CA . GLY A 1 98 ? 3.097 10.834 -12.069 1.00 64.62 98 GLY A CA 1
ATOM 816 C C . GLY A 1 98 ? 4.561 11.193 -12.387 1.00 64.62 98 GLY A C 1
ATOM 817 O O . GLY A 1 98 ? 4.819 11.827 -13.401 1.00 64.62 98 GLY A O 1
ATOM 818 N N . ASP A 1 99 ? 5.525 10.744 -11.575 1.00 67.75 99 ASP A N 1
ATOM 819 C CA . ASP A 1 99 ? 6.961 11.083 -11.677 1.00 67.75 99 ASP A CA 1
ATOM 820 C C . ASP A 1 99 ? 7.784 10.001 -12.426 1.00 67.75 99 ASP A C 1
ATOM 822 O O . ASP A 1 99 ? 8.926 9.679 -12.080 1.00 67.75 99 ASP A O 1
ATOM 826 N N . ARG A 1 100 ? 7.190 9.390 -13.467 1.00 76.25 100 ARG A N 1
ATOM 827 C CA . ARG A 1 100 ? 7.751 8.236 -14.215 1.00 76.25 100 ARG A CA 1
ATOM 828 C C . ARG A 1 100 ? 9.163 8.454 -14.762 1.00 76.25 100 ARG A C 1
ATOM 830 O O . ARG A 1 100 ? 9.911 7.487 -14.904 1.00 76.25 100 ARG A O 1
ATOM 837 N N . GLY A 1 101 ? 9.528 9.699 -15.071 1.00 82.75 101 GLY A N 1
ATOM 838 C CA . GLY A 1 101 ? 10.789 10.043 -15.725 1.00 82.75 101 GLY A CA 1
ATOM 839 C C . GLY A 1 101 ? 12.018 9.485 -15.026 1.00 82.75 101 GLY A C 1
ATOM 840 O O . GLY A 1 101 ? 12.868 8.909 -15.685 1.00 82.75 101 GLY A O 1
ATOM 841 N N . GLY A 1 102 ? 12.070 9.526 -13.690 1.00 89.25 102 GLY A N 1
ATOM 842 C CA . GLY A 1 102 ? 13.216 8.986 -12.947 1.00 89.25 102 GLY A CA 1
ATOM 843 C C . GLY A 1 102 ? 13.465 7.491 -13.181 1.00 89.25 102 GLY A C 1
ATOM 844 O O . GLY A 1 102 ? 14.614 7.063 -13.192 1.00 89.25 102 GLY A O 1
ATOM 845 N N . PHE A 1 103 ? 12.406 6.704 -13.407 1.00 92.56 103 PHE A N 1
ATOM 846 C CA . PHE A 1 103 ? 12.528 5.287 -13.749 1.00 92.56 103 PHE A CA 1
ATOM 847 C C . PHE A 1 103 ? 12.932 5.092 -15.214 1.00 92.56 103 PHE A C 1
ATOM 849 O O . PHE A 1 103 ? 13.828 4.305 -15.508 1.00 92.56 103 PHE A O 1
ATOM 856 N N . PHE A 1 104 ? 12.321 5.828 -16.144 1.00 93.50 104 PHE A N 1
ATOM 857 C CA . PHE A 1 104 ? 12.671 5.690 -17.558 1.00 93.50 104 PHE A CA 1
ATOM 858 C C . PHE A 1 104 ? 14.069 6.219 -17.891 1.00 93.50 104 PHE A C 1
ATOM 860 O O . PHE A 1 104 ? 14.739 5.607 -18.716 1.00 93.50 104 PHE A O 1
ATOM 867 N N . ASP A 1 105 ? 14.566 7.236 -17.184 1.00 92.62 105 ASP A N 1
ATOM 868 C CA . ASP A 1 105 ? 15.965 7.670 -17.242 1.00 92.62 105 ASP A CA 1
ATOM 869 C C . ASP A 1 105 ? 16.950 6.501 -16.979 1.00 92.62 105 ASP A C 1
ATOM 871 O O . ASP A 1 105 ? 17.996 6.442 -17.626 1.00 92.62 105 ASP A O 1
ATOM 875 N N . VAL A 1 106 ? 16.641 5.555 -16.070 1.00 94.31 106 VAL A N 1
ATOM 876 C CA . VAL A 1 106 ? 17.512 4.380 -15.824 1.00 94.31 106 VAL A CA 1
ATOM 877 C C . VAL A 1 106 ? 17.269 3.220 -16.797 1.00 94.31 106 VAL A C 1
ATOM 879 O O . VAL A 1 106 ? 18.176 2.420 -17.013 1.00 94.31 106 VAL A O 1
ATOM 882 N N . ILE A 1 107 ? 16.089 3.130 -17.425 1.00 95.19 107 ILE A N 1
ATOM 883 C CA . ILE A 1 107 ? 15.853 2.179 -18.529 1.00 95.19 107 ILE A CA 1
ATOM 884 C C . ILE A 1 107 ? 16.588 2.624 -19.799 1.00 95.19 107 ILE A C 1
ATOM 886 O O . ILE A 1 107 ? 17.149 1.785 -20.497 1.00 95.19 107 ILE A O 1
ATOM 890 N N . LEU A 1 108 ? 16.659 3.932 -20.070 1.00 94.12 108 LEU A N 1
ATOM 891 C CA . LEU A 1 108 ? 17.455 4.469 -21.178 1.00 94.12 108 LEU A CA 1
ATOM 892 C C . LEU A 1 108 ? 18.935 4.086 -21.045 1.00 94.12 108 LEU A C 1
ATOM 894 O O . LEU A 1 108 ? 19.524 3.640 -22.022 1.00 94.12 108 LEU A O 1
ATOM 898 N N . ALA A 1 109 ? 19.504 4.152 -19.838 1.00 94.88 109 ALA A N 1
ATOM 899 C CA . ALA A 1 109 ? 20.872 3.693 -19.577 1.00 94.88 109 ALA A CA 1
ATOM 900 C C . ALA A 1 109 ? 21.061 2.171 -19.764 1.00 94.88 109 ALA A C 1
ATOM 902 O O . ALA A 1 109 ? 22.116 1.734 -20.219 1.00 94.88 109 ALA A O 1
ATOM 903 N N . TYR A 1 110 ? 20.035 1.366 -19.455 1.00 96.44 110 TYR A N 1
ATOM 904 C CA . TYR A 1 110 ? 20.046 -0.086 -19.678 1.00 96.44 110 TYR A CA 1
ATOM 905 C C . TYR A 1 110 ? 19.933 -0.476 -21.162 1.00 96.44 110 TYR A C 1
ATOM 907 O O . TYR A 1 110 ? 20.465 -1.509 -21.560 1.00 96.44 110 TYR A O 1
ATOM 915 N N . ASN A 1 111 ? 19.268 0.339 -21.984 1.00 95.75 111 ASN A N 1
ATOM 916 C CA . ASN A 1 111 ? 19.256 0.164 -23.440 1.00 95.75 111 ASN A CA 1
ATOM 917 C C . ASN A 1 111 ? 20.483 0.811 -24.121 1.00 95.75 111 ASN A C 1
ATOM 919 O O . ASN A 1 111 ? 20.832 0.438 -25.236 1.00 95.75 111 ASN A O 1
ATOM 923 N N . GLY A 1 112 ? 21.147 1.765 -23.459 1.00 93.94 112 GLY A N 1
ATOM 924 C CA . GLY A 1 112 ? 22.407 2.353 -23.912 1.00 93.94 112 GLY A CA 1
ATOM 925 C C . GLY A 1 112 ? 23.587 1.366 -23.870 1.00 93.94 112 GLY A C 1
ATOM 926 O O . GLY A 1 112 ? 23.481 0.284 -23.284 1.00 93.94 112 GLY A O 1
ATOM 927 N N . PRO A 1 113 ? 24.756 1.723 -24.439 1.00 93.06 113 PRO A N 1
ATOM 928 C CA . PRO A 1 113 ? 25.854 0.772 -24.656 1.00 93.06 113 PRO A CA 1
ATOM 929 C C . PRO A 1 113 ? 26.489 0.197 -23.376 1.00 93.06 113 PRO A C 1
ATOM 931 O O . PRO A 1 113 ? 27.238 -0.773 -23.450 1.00 93.06 113 PRO A O 1
ATOM 934 N N . GLY A 1 114 ? 26.197 0.776 -22.205 1.00 91.56 114 GLY A N 1
ATOM 935 C CA . GLY A 1 114 ? 26.599 0.240 -20.900 1.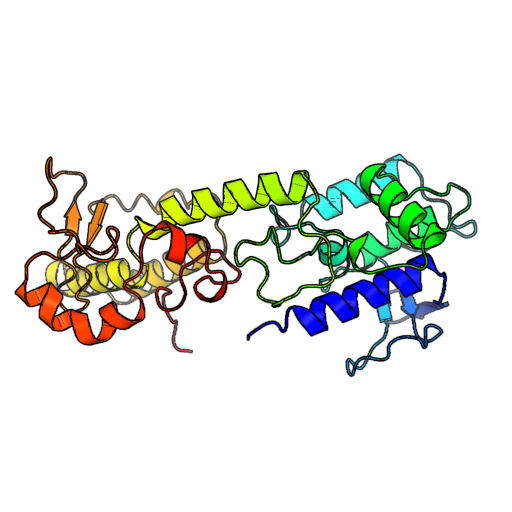00 91.56 114 GLY A CA 1
ATOM 936 C C . GLY A 1 114 ? 25.761 -0.947 -20.399 1.00 91.56 114 GLY A C 1
ATOM 937 O O . GLY A 1 114 ? 26.182 -1.608 -19.452 1.00 91.56 114 GLY A O 1
ATOM 938 N N . ALA A 1 115 ? 24.598 -1.222 -21.006 1.00 95.31 115 ALA A N 1
ATOM 939 C CA . ALA A 1 115 ? 23.727 -2.369 -20.717 1.00 95.31 115 ALA A CA 1
ATOM 940 C C . ALA A 1 115 ? 23.343 -2.571 -19.227 1.00 95.31 115 ALA A C 1
ATOM 942 O O . ALA A 1 115 ? 23.115 -3.694 -18.776 1.00 95.31 115 ALA A O 1
ATOM 943 N N . THR A 1 116 ? 23.267 -1.495 -18.433 1.00 96.25 116 THR A N 1
ATOM 944 C CA . THR A 1 116 ? 22.875 -1.546 -17.011 1.00 96.25 116 THR A CA 1
ATOM 945 C C . THR A 1 116 ? 22.055 -0.324 -16.606 1.00 96.25 116 THR A C 1
ATOM 947 O O . THR A 1 116 ? 22.358 0.805 -16.981 1.00 96.25 116 THR A O 1
ATOM 950 N N . CYS A 1 117 ? 21.040 -0.533 -15.767 1.00 95.44 117 CYS A N 1
ATOM 951 C CA . CYS A 1 117 ? 20.336 0.554 -15.082 1.00 95.44 117 CYS A CA 1
ATOM 952 C C . CYS A 1 117 ? 21.039 0.989 -13.782 1.00 95.44 117 CYS A C 1
ATOM 954 O O . CYS A 1 117 ? 20.482 1.772 -13.013 1.00 95.44 117 CYS A O 1
ATOM 956 N N . GLY A 1 118 ? 22.218 0.438 -13.469 1.00 94.56 118 GLY A N 1
ATOM 957 C CA . GLY A 1 118 ? 22.922 0.640 -12.200 1.00 94.56 118 GLY A CA 1
ATOM 958 C C . GLY A 1 118 ? 22.389 -0.204 -11.033 1.00 94.56 118 GLY A C 1
ATOM 959 O O . GLY A 1 118 ? 22.807 0.002 -9.893 1.00 94.56 118 GLY A O 1
ATOM 960 N N . ASN A 1 119 ? 21.481 -1.159 -11.277 1.00 94.19 119 ASN A N 1
ATOM 961 C CA . ASN A 1 119 ? 20.895 -2.012 -10.240 1.00 94.19 119 ASN A CA 1
ATOM 962 C C . ASN A 1 119 ? 20.866 -3.488 -10.663 1.00 94.19 119 ASN A C 1
ATOM 964 O O . ASN A 1 119 ? 19.943 -3.958 -11.326 1.00 94.19 119 ASN A O 1
ATOM 968 N N . LYS A 1 120 ? 21.823 -4.259 -10.131 1.00 94.75 120 LYS A N 1
ATOM 969 C CA . LYS A 1 120 ? 21.999 -5.696 -10.399 1.00 94.75 120 LYS A CA 1
ATOM 970 C C . LYS A 1 120 ? 20.799 -6.588 -10.025 1.00 94.75 120 LYS A C 1
ATOM 972 O O . LYS A 1 120 ? 20.820 -7.769 -10.371 1.00 94.75 120 LYS A O 1
ATOM 977 N N . LYS A 1 121 ? 19.773 -6.126 -9.290 1.00 92.62 121 LYS A N 1
ATOM 978 C CA . LYS A 1 121 ? 18.505 -6.884 -9.144 1.00 92.62 121 LYS A CA 1
ATOM 979 C C . LYS A 1 121 ? 17.591 -6.647 -10.348 1.00 92.62 121 LYS A C 1
ATOM 981 O O . LYS A 1 121 ? 16.964 -7.598 -10.800 1.00 92.62 121 LYS A O 1
ATOM 986 N N . TRP A 1 122 ? 17.536 -5.420 -10.862 1.00 94.56 122 TRP A N 1
ATOM 987 C CA . TRP A 1 122 ? 16.687 -5.042 -11.993 1.00 94.56 122 TRP A CA 1
ATOM 988 C C . TRP A 1 122 ? 17.280 -5.482 -13.328 1.00 94.56 122 TRP A C 1
ATOM 990 O O . TRP A 1 122 ? 16.543 -6.080 -14.102 1.00 94.56 122 TRP A O 1
ATOM 1000 N N . ASP A 1 123 ? 18.592 -5.319 -13.542 1.00 97.00 123 ASP A N 1
ATOM 1001 C CA . ASP A 1 123 ? 19.293 -5.813 -14.742 1.00 97.00 123 ASP A CA 1
ATOM 1002 C C . ASP A 1 123 ? 18.958 -7.304 -14.969 1.00 97.00 123 ASP A C 1
ATOM 1004 O O . ASP A 1 123 ? 18.330 -7.674 -15.955 1.00 97.00 123 ASP A O 1
ATOM 1008 N N . ARG A 1 124 ? 19.159 -8.145 -13.940 1.00 96.25 124 ARG A N 1
ATOM 1009 C CA . ARG A 1 124 ? 18.787 -9.575 -13.956 1.00 96.25 124 ARG A CA 1
ATOM 1010 C C . ARG A 1 124 ? 17.284 -9.863 -14.094 1.00 96.25 124 ARG A C 1
ATOM 1012 O O . ARG A 1 124 ? 16.918 -11.019 -14.313 1.00 96.25 124 ARG A O 1
ATOM 1019 N N . ILE A 1 125 ? 16.383 -8.899 -13.906 1.00 95.75 125 ILE A N 1
ATOM 1020 C CA . ILE A 1 125 ? 14.960 -9.052 -14.266 1.00 95.75 125 ILE A CA 1
ATOM 1021 C C . ILE A 1 125 ? 14.790 -8.736 -15.752 1.00 95.75 125 ILE A C 1
ATOM 1023 O O . ILE A 1 125 ? 14.218 -9.556 -16.467 1.00 95.75 125 ILE A O 1
ATOM 1027 N N . PHE A 1 126 ? 15.338 -7.616 -16.223 1.00 97.69 126 PHE A N 1
ATOM 1028 C CA . PHE A 1 126 ? 15.288 -7.190 -17.619 1.00 97.69 126 PHE A CA 1
ATOM 1029 C C . PHE A 1 126 ? 15.904 -8.230 -18.566 1.00 97.69 126 PHE A C 1
ATOM 1031 O O . PHE A 1 126 ? 15.257 -8.618 -19.536 1.00 97.69 126 PHE A O 1
ATOM 1038 N N . ASP A 1 127 ? 17.081 -8.767 -18.235 1.00 98.06 127 ASP A N 1
ATOM 1039 C CA . ASP A 1 127 ? 17.778 -9.790 -19.024 1.00 98.06 127 ASP A CA 1
ATOM 1040 C C . ASP A 1 127 ? 16.930 -11.062 -19.156 1.00 98.06 127 ASP A C 1
ATOM 1042 O O . ASP A 1 127 ? 16.776 -11.618 -20.243 1.00 98.06 127 ASP A O 1
ATOM 1046 N N . ARG A 1 128 ? 16.309 -11.505 -18.051 1.00 97.62 128 ARG A N 1
ATOM 1047 C CA . ARG A 1 128 ? 15.401 -12.665 -18.052 1.00 97.62 128 ARG A CA 1
ATOM 1048 C C . ARG A 1 128 ? 14.113 -12.382 -18.820 1.00 97.62 128 ARG A C 1
ATOM 1050 O O . ARG A 1 128 ? 13.619 -13.286 -19.486 1.00 97.62 128 ARG A O 1
ATOM 1057 N N . MET A 1 129 ? 13.579 -11.160 -18.772 1.00 97.88 129 MET A N 1
ATOM 1058 C CA . MET A 1 129 ? 12.438 -10.761 -19.602 1.00 97.88 129 MET A CA 1
ATOM 1059 C C . MET A 1 129 ? 12.808 -10.793 -21.091 1.00 97.88 129 MET A C 1
ATOM 1061 O O . MET A 1 129 ? 12.108 -11.458 -21.854 1.00 97.88 129 MET A O 1
ATOM 1065 N N . LYS A 1 130 ? 13.927 -10.170 -21.494 1.00 97.50 130 LYS A N 1
ATOM 1066 C CA . LYS A 1 130 ? 14.445 -10.210 -22.873 1.00 97.50 130 LYS A CA 1
ATOM 1067 C C . LYS A 1 130 ? 14.644 -11.663 -23.343 1.00 97.50 130 LYS A C 1
ATOM 1069 O O . LYS A 1 130 ? 14.135 -12.034 -24.397 1.00 97.50 130 LYS A O 1
ATOM 1074 N N . ALA A 1 131 ? 15.279 -12.511 -22.530 1.00 98.06 131 ALA A N 1
ATOM 1075 C CA . ALA A 1 131 ? 15.596 -13.902 -22.874 1.00 98.06 131 ALA A CA 1
ATOM 1076 C C . ALA A 1 131 ? 14.405 -14.886 -22.873 1.00 98.06 131 ALA A C 1
ATOM 1078 O O . ALA A 1 131 ? 14.504 -15.949 -23.480 1.00 98.06 131 ALA A O 1
ATOM 1079 N N . GLN A 1 132 ? 13.293 -14.587 -22.187 1.00 98.00 132 GLN A N 1
ATOM 1080 C CA . GLN A 1 132 ? 12.171 -15.532 -22.013 1.00 98.00 132 GLN A CA 1
ATOM 1081 C C . GLN A 1 132 ? 10.834 -15.056 -22.606 1.00 98.00 132 GLN A C 1
ATOM 1083 O O . GLN A 1 132 ? 9.782 -15.606 -22.268 1.00 98.00 132 GLN A O 1
ATOM 1088 N N . GLY A 1 133 ? 10.845 -14.044 -23.478 1.00 97.44 133 GLY A N 1
ATOM 1089 C CA . GLY A 1 133 ? 9.624 -13.526 -24.107 1.00 97.44 133 GLY A CA 1
ATOM 1090 C C . GLY A 1 133 ? 8.747 -12.709 -23.151 1.00 97.44 133 GLY A C 1
ATOM 1091 O O . GLY A 1 133 ? 7.526 -12.812 -23.185 1.00 97.44 133 GLY A O 1
ATOM 1092 N N . TYR A 1 134 ? 9.374 -11.917 -22.278 1.00 97.50 134 TYR A N 1
ATOM 1093 C CA . TYR A 1 134 ? 8.780 -10.890 -21.407 1.00 97.50 134 TYR A CA 1
ATOM 1094 C C . TYR A 1 134 ? 7.757 -11.342 -20.345 1.00 97.50 134 TYR A C 1
ATOM 1096 O O . TYR A 1 134 ? 7.318 -10.500 -19.571 1.00 97.50 134 TYR A O 1
ATOM 1104 N N . LYS A 1 135 ? 7.433 -12.642 -20.248 1.00 97.56 135 LYS A N 1
ATOM 1105 C CA . LYS A 1 135 ? 6.441 -13.262 -19.336 1.00 97.56 135 LYS A CA 1
ATOM 1106 C C . LYS A 1 135 ? 6.235 -12.528 -17.996 1.00 97.56 135 LYS A C 1
ATOM 1108 O O . LYS A 1 135 ? 7.164 -12.403 -17.199 1.00 97.56 135 LYS A O 1
ATOM 1113 N N . GLN A 1 136 ? 4.983 -12.157 -17.707 1.00 97.62 136 GLN A N 1
ATOM 1114 C CA . GLN A 1 136 ? 4.563 -11.425 -16.496 1.00 97.62 136 GLN A CA 1
ATOM 1115 C C . GLN A 1 136 ? 5.069 -12.044 -15.182 1.00 97.62 136 GLN A C 1
ATOM 1117 O O . GLN A 1 136 ? 5.501 -11.316 -14.289 1.00 97.62 136 GLN A O 1
ATOM 1122 N N . SER A 1 137 ? 5.117 -13.376 -15.090 1.00 97.19 137 SER A N 1
ATOM 1123 C CA . SER A 1 137 ? 5.556 -14.112 -13.896 1.00 97.19 137 SER A CA 1
ATOM 1124 C C . SER A 1 137 ? 7.043 -13.944 -13.547 1.00 97.19 137 SER A C 1
ATOM 1126 O O . SER A 1 137 ? 7.463 -14.335 -12.459 1.00 97.19 137 SER A O 1
ATOM 1128 N N . LEU A 1 138 ? 7.843 -13.328 -14.424 1.00 96.19 138 LEU A N 1
ATOM 1129 C CA . LEU A 1 138 ? 9.237 -12.947 -14.157 1.00 96.19 138 LEU A CA 1
ATOM 1130 C C . LEU A 1 138 ? 9.360 -11.626 -13.382 1.00 96.19 138 LEU A C 1
ATOM 1132 O O . LEU A 1 138 ? 10.429 -11.329 -12.842 1.00 96.19 138 LEU A O 1
ATOM 1136 N N . VAL A 1 139 ? 8.279 -10.843 -13.326 1.00 95.75 139 VAL A N 1
ATOM 1137 C CA . VAL A 1 139 ? 8.217 -9.526 -12.689 1.00 95.75 139 VAL A CA 1
ATOM 1138 C C . VAL A 1 139 ? 7.509 -9.643 -11.332 1.00 95.75 139 VAL A C 1
ATOM 1140 O O . VAL A 1 139 ? 6.413 -10.202 -11.278 1.00 95.75 139 VAL A O 1
ATOM 1143 N N . PRO A 1 140 ? 8.078 -9.124 -10.226 1.00 94.75 140 PRO A N 1
ATOM 1144 C CA . PRO A 1 140 ? 7.398 -9.114 -8.931 1.00 94.75 140 PRO A CA 1
ATOM 1145 C C . PRO A 1 140 ? 6.138 -8.240 -8.940 1.00 94.75 140 PRO A C 1
ATOM 1147 O O . PRO A 1 140 ? 6.157 -7.116 -9.448 1.00 94.75 140 PRO A O 1
ATOM 1150 N N . CYS A 1 141 ? 5.058 -8.728 -8.327 1.00 94.88 141 CYS A N 1
ATOM 1151 C CA . CYS A 1 141 ? 3.815 -7.972 -8.177 1.00 94.88 141 CYS A CA 1
ATOM 1152 C C . CYS A 1 141 ? 4.032 -6.712 -7.322 1.00 94.88 141 CYS A C 1
ATOM 1154 O O . CYS A 1 141 ? 4.453 -6.805 -6.167 1.00 94.88 141 CYS A O 1
ATOM 1156 N N . MET A 1 142 ? 3.682 -5.543 -7.869 1.00 93.50 142 MET A N 1
ATOM 1157 C CA . MET A 1 142 ? 3.759 -4.245 -7.177 1.00 93.50 142 MET A CA 1
ATOM 1158 C C . MET A 1 142 ? 2.759 -4.091 -6.021 1.00 93.50 142 MET A C 1
ATOM 1160 O O . MET A 1 142 ? 2.969 -3.269 -5.138 1.00 93.50 142 MET A O 1
ATOM 1164 N N . PHE A 1 143 ? 1.679 -4.879 -5.995 1.00 93.56 143 PHE A N 1
ATOM 1165 C CA . PHE A 1 143 ? 0.683 -4.808 -4.923 1.00 93.56 143 PHE A CA 1
ATOM 1166 C C . PHE A 1 143 ? 0.905 -5.838 -3.811 1.00 93.56 143 PHE A C 1
ATOM 1168 O O . PHE A 1 143 ? 0.473 -5.600 -2.688 1.00 93.56 143 PHE A O 1
ATOM 1175 N N . PHE A 1 144 ? 1.596 -6.955 -4.068 1.00 95.12 144 PHE A N 1
ATOM 1176 C CA . PHE A 1 144 ? 1.745 -8.053 -3.099 1.00 95.12 144 PHE A CA 1
ATOM 1177 C C . PHE A 1 144 ? 2.368 -7.614 -1.767 1.00 95.12 144 PHE A C 1
ATOM 1179 O O . PHE A 1 144 ? 1.811 -7.901 -0.709 1.00 95.12 144 PHE A O 1
ATOM 1186 N N . ALA A 1 145 ? 3.471 -6.866 -1.830 1.00 93.19 145 ALA A N 1
ATOM 1187 C CA . ALA A 1 145 ? 4.157 -6.289 -0.673 1.00 93.19 145 ALA A CA 1
ATOM 1188 C C . ALA A 1 145 ? 3.671 -4.861 -0.341 1.00 93.19 145 ALA A C 1
ATOM 1190 O O . ALA A 1 145 ? 4.401 -4.083 0.256 1.00 93.19 145 A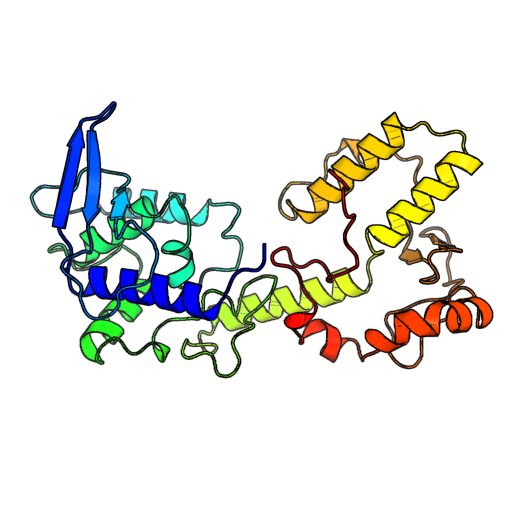LA A O 1
ATOM 1191 N N . SER A 1 146 ? 2.455 -4.479 -0.745 1.00 92.19 146 SER A N 1
ATOM 1192 C CA . SER A 1 146 ? 1.855 -3.202 -0.335 1.00 92.19 146 SER A CA 1
ATOM 1193 C C . SER A 1 146 ? 1.081 -3.335 0.980 1.00 92.19 146 SER A C 1
ATOM 1195 O O . SER A 1 146 ? 0.657 -4.435 1.344 1.00 92.19 146 SER A O 1
ATOM 1197 N N . ARG A 1 147 ? 0.832 -2.211 1.670 1.00 91.81 147 ARG A N 1
ATOM 1198 C CA . ARG A 1 147 ? 0.023 -2.174 2.905 1.00 91.81 147 ARG A CA 1
ATOM 1199 C C . ARG A 1 147 ? -1.402 -2.733 2.716 1.00 91.81 147 ARG A C 1
ATOM 1201 O O . ARG A 1 147 ? -1.950 -3.313 3.652 1.00 91.81 147 ARG A O 1
ATOM 1208 N N . GLN A 1 148 ? -1.965 -2.661 1.502 1.00 93.38 148 GLN A N 1
ATOM 1209 C CA . GLN A 1 148 ? -3.211 -3.349 1.115 1.00 93.38 148 GLN A CA 1
ATOM 1210 C C . GLN A 1 148 ? -2.992 -4.818 0.716 1.00 93.38 148 GLN A C 1
ATOM 1212 O O . GLN A 1 148 ? -3.836 -5.668 0.992 1.00 93.38 148 GLN A O 1
ATOM 1217 N N . GLY A 1 149 ? -1.855 -5.141 0.105 1.00 94.50 149 GLY A N 1
ATOM 1218 C CA . GLY A 1 149 ? -1.600 -6.429 -0.532 1.00 94.50 149 GLY A CA 1
ATOM 1219 C C . GLY A 1 149 ? -2.241 -6.548 -1.920 1.00 94.50 149 GLY A C 1
ATOM 1220 O O . GLY A 1 149 ? -2.926 -5.642 -2.402 1.00 94.50 149 GLY A O 1
ATOM 1221 N N . CYS A 1 150 ? -2.001 -7.681 -2.583 1.00 96.00 150 CYS A N 1
ATOM 1222 C CA . CYS A 1 150 ? -2.605 -7.962 -3.882 1.00 96.00 150 CYS A CA 1
ATOM 1223 C C . CYS A 1 150 ? -4.070 -8.406 -3.721 1.00 96.00 150 CYS A C 1
ATOM 1225 O O . CYS A 1 150 ? -4.373 -9.254 -2.879 1.00 96.00 150 CYS A O 1
ATOM 1227 N N . LEU A 1 151 ? -4.953 -7.832 -4.540 1.00 96.25 151 LEU A N 1
ATOM 1228 C CA . LEU A 1 151 ? -6.386 -8.134 -4.635 1.00 96.25 151 LEU A CA 1
ATOM 1229 C C . LEU A 1 151 ? -6.749 -8.915 -5.910 1.00 96.25 151 LEU A C 1
ATOM 1231 O O . LEU A 1 151 ? -7.915 -9.242 -6.111 1.00 96.25 151 LEU A O 1
ATOM 1235 N N . VAL A 1 152 ? -5.770 -9.180 -6.782 1.00 96.75 152 VAL A N 1
ATOM 1236 C CA . VAL A 1 152 ? -5.971 -9.879 -8.056 1.00 96.75 152 VAL A CA 1
ATOM 1237 C C . VAL A 1 152 ? -5.924 -11.385 -7.814 1.00 96.75 152 VAL A C 1
ATOM 1239 O O . VAL A 1 152 ? -4.850 -11.968 -7.641 1.00 96.75 152 VAL A O 1
ATOM 1242 N N . ASP A 1 153 ? -7.097 -12.011 -7.808 1.00 96.06 153 ASP A N 1
ATOM 1243 C CA . ASP A 1 153 ? -7.232 -13.465 -7.769 1.00 96.06 153 ASP A CA 1
ATOM 1244 C C . ASP A 1 153 ? -6.515 -14.065 -9.008 1.00 96.06 153 ASP A C 1
ATOM 1246 O O . ASP A 1 153 ? -6.685 -13.586 -10.128 1.00 96.06 153 ASP A O 1
ATOM 1250 N N . ASN A 1 154 ? -5.643 -15.063 -8.806 1.00 96.62 154 ASN A N 1
ATOM 1251 C CA . ASN A 1 154 ? -4.719 -15.603 -9.826 1.00 96.62 154 ASN A CA 1
ATOM 1252 C C . ASN A 1 154 ? -3.783 -14.566 -10.501 1.00 96.62 154 ASN A C 1
ATOM 1254 O O . ASN A 1 154 ? -3.467 -14.685 -11.685 1.00 96.62 154 ASN A O 1
ATOM 1258 N N . CYS A 1 155 ? -3.309 -13.567 -9.744 1.00 97.25 155 CYS A N 1
ATOM 1259 C CA . CYS A 1 155 ? -2.297 -12.586 -10.166 1.00 97.25 155 CYS A CA 1
ATOM 1260 C C . CYS A 1 155 ? -1.163 -13.197 -11.034 1.00 97.25 155 CYS A C 1
ATOM 1262 O O . CYS A 1 155 ? -0.444 -14.078 -10.555 1.00 97.25 155 CYS A O 1
ATOM 1264 N N . PRO A 1 156 ? -0.925 -12.708 -12.270 1.00 97.81 156 PRO A N 1
ATOM 1265 C CA . PRO A 1 156 ? 0.065 -13.289 -13.185 1.00 97.81 156 PRO A CA 1
ATOM 1266 C C . PRO A 1 156 ? 1.519 -12.861 -12.898 1.00 97.81 156 PRO A C 1
ATOM 1268 O O . PRO A 1 156 ? 2.435 -13.249 -13.624 1.00 97.81 156 PRO A O 1
ATOM 1271 N N . TYR A 1 157 ? 1.741 -12.052 -11.859 1.00 96.94 157 TYR A N 1
ATOM 1272 C CA . TYR A 1 157 ? 3.043 -11.518 -11.449 1.00 96.94 157 TYR A CA 1
ATOM 1273 C C . TYR A 1 157 ? 3.606 -12.292 -10.249 1.00 96.94 157 TYR A C 1
ATOM 1275 O O . TYR A 1 157 ? 2.860 -12.835 -9.437 1.00 96.94 157 TYR A O 1
ATOM 1283 N N . SER A 1 158 ? 4.931 -12.327 -10.088 1.00 96.00 158 SER A N 1
ATOM 1284 C CA . SER A 1 158 ? 5.562 -13.116 -9.021 1.00 96.00 158 SER A CA 1
ATOM 1285 C C . SER A 1 158 ? 5.193 -12.614 -7.616 1.00 96.00 158 SER A C 1
ATOM 1287 O O . SER A 1 158 ? 5.421 -11.454 -7.261 1.00 96.00 158 SER A O 1
ATOM 1289 N N . HIS A 1 159 ? 4.689 -13.542 -6.795 1.00 95.50 159 HIS A N 1
ATOM 1290 C CA . HIS A 1 159 ? 4.573 -13.453 -5.330 1.00 95.50 159 HIS A CA 1
ATOM 1291 C C . HIS A 1 159 ? 5.694 -14.254 -4.616 1.00 95.50 159 HIS A C 1
ATOM 1293 O O . HIS A 1 159 ? 5.627 -14.525 -3.417 1.00 95.50 159 HIS A O 1
ATOM 1299 N N . THR A 1 160 ? 6.722 -14.667 -5.366 1.00 94.88 160 THR A N 1
ATOM 1300 C CA . THR A 1 160 ? 7.799 -15.581 -4.937 1.00 94.88 160 THR A CA 1
ATOM 1301 C C . THR A 1 160 ? 9.175 -14.916 -4.822 1.00 94.88 160 THR A C 1
ATOM 1303 O O . THR A 1 160 ? 10.149 -15.576 -4.467 1.00 94.88 160 THR A O 1
ATOM 1306 N N . ASP A 1 161 ? 9.283 -13.610 -5.086 1.00 91.12 161 ASP A N 1
ATOM 1307 C CA . ASP A 1 161 ? 10.498 -12.851 -4.777 1.00 91.12 161 ASP A CA 1
ATOM 1308 C C . ASP A 1 161 ? 10.700 -12.770 -3.254 1.00 91.12 161 ASP A C 1
ATOM 1310 O O . ASP A 1 161 ? 9.857 -12.231 -2.535 1.00 91.12 161 ASP A O 1
ATOM 1314 N N . LYS A 1 162 ? 11.835 -13.290 -2.770 1.00 91.94 162 LYS A N 1
ATOM 1315 C CA . LYS A 1 162 ? 12.161 -13.363 -1.338 1.00 91.94 162 LYS A CA 1
ATOM 1316 C C . LYS A 1 162 ? 12.068 -12.004 -0.631 1.00 91.94 162 LYS A C 1
ATOM 1318 O O . LYS A 1 162 ? 11.535 -11.944 0.471 1.00 91.94 162 LYS A O 1
ATOM 1323 N N . THR A 1 163 ? 12.516 -10.915 -1.262 1.00 89.44 163 THR A N 1
ATOM 1324 C CA . THR A 1 163 ? 12.437 -9.572 -0.661 1.00 89.44 163 THR A CA 1
ATOM 1325 C C . THR A 1 163 ? 10.981 -9.142 -0.486 1.00 89.44 163 THR A C 1
ATOM 1327 O O . THR A 1 163 ? 10.612 -8.609 0.556 1.00 89.44 163 THR A O 1
ATOM 1330 N N . ASN A 1 164 ? 10.126 -9.424 -1.473 1.00 89.94 164 ASN A N 1
ATOM 1331 C CA . ASN A 1 164 ? 8.697 -9.121 -1.383 1.00 89.94 164 ASN A CA 1
ATOM 1332 C C . ASN A 1 164 ? 7.984 -10.001 -0.338 1.00 89.94 164 ASN A C 1
ATOM 1334 O O . ASN A 1 164 ? 7.031 -9.537 0.282 1.00 89.94 164 ASN A O 1
ATOM 1338 N N . GLN A 1 165 ? 8.442 -11.235 -0.104 1.00 94.00 165 GLN A N 1
ATOM 1339 C CA . GLN A 1 165 ? 7.934 -12.093 0.974 1.00 94.00 165 GLN A CA 1
ATOM 1340 C C . GLN A 1 165 ? 8.352 -11.587 2.365 1.00 94.00 165 GLN A C 1
ATOM 1342 O O . GLN A 1 165 ? 7.510 -11.502 3.255 1.00 94.00 165 GLN A O 1
ATOM 1347 N N . GLU A 1 166 ? 9.609 -11.170 2.539 1.00 93.06 166 GLU A N 1
ATOM 1348 C CA . GLU A 1 166 ? 10.114 -10.554 3.778 1.00 93.06 166 GLU A CA 1
ATOM 1349 C C . GLU A 1 166 ? 9.384 -9.239 4.107 1.00 93.06 166 GLU A C 1
ATOM 1351 O O . GLU A 1 166 ? 9.015 -8.999 5.257 1.00 93.06 166 GLU A O 1
ATOM 1356 N N . LEU A 1 167 ? 9.121 -8.401 3.098 1.00 90.75 167 LEU A N 1
ATOM 1357 C CA . LEU A 1 167 ? 8.328 -7.174 3.240 1.00 90.75 167 LEU A CA 1
ATOM 1358 C C . LEU A 1 167 ? 6.858 -7.479 3.562 1.00 90.75 167 LEU A C 1
ATOM 1360 O O . LEU A 1 167 ? 6.283 -6.870 4.463 1.00 90.75 167 LEU A O 1
ATOM 1364 N N . ARG A 1 168 ? 6.255 -8.471 2.893 1.00 94.12 168 ARG A N 1
ATOM 1365 C CA . ARG A 1 168 ? 4.882 -8.906 3.183 1.00 94.12 168 ARG A CA 1
ATOM 1366 C C . ARG A 1 168 ? 4.741 -9.462 4.603 1.00 94.12 168 ARG A C 1
ATOM 1368 O O . ARG A 1 168 ? 3.735 -9.176 5.243 1.00 94.12 168 ARG A O 1
ATOM 1375 N N . ALA A 1 169 ? 5.728 -10.198 5.115 1.00 95.69 169 ALA A N 1
ATOM 1376 C CA . ALA A 1 169 ? 5.718 -10.689 6.493 1.00 95.69 169 ALA A CA 1
ATOM 1377 C C . ALA A 1 169 ? 5.688 -9.538 7.517 1.00 95.69 169 ALA A C 1
ATOM 1379 O O . ALA A 1 169 ? 4.889 -9.581 8.449 1.00 95.69 169 ALA A O 1
ATOM 1380 N N . LYS A 1 170 ? 6.474 -8.473 7.298 1.00 94.00 170 LYS A N 1
ATOM 1381 C CA . LYS A 1 170 ? 6.433 -7.256 8.134 1.00 94.00 170 LYS A CA 1
ATOM 1382 C C . LYS A 1 170 ? 5.068 -6.572 8.092 1.00 94.00 170 LYS A C 1
ATOM 1384 O O . LYS A 1 170 ? 4.529 -6.240 9.136 1.00 94.00 170 LYS A O 1
ATOM 1389 N N . ILE A 1 171 ? 4.468 -6.447 6.909 1.00 93.19 171 ILE A N 1
ATOM 1390 C CA . ILE A 1 171 ? 3.134 -5.845 6.748 1.00 93.19 171 ILE A CA 1
ATOM 1391 C C . ILE A 1 171 ? 2.045 -6.670 7.452 1.00 93.19 171 ILE A C 1
ATOM 1393 O O . ILE A 1 171 ? 1.109 -6.096 7.999 1.00 93.19 171 ILE A O 1
ATOM 1397 N N . LEU A 1 172 ? 2.153 -8.002 7.474 1.00 95.62 172 LEU A N 1
ATOM 1398 C CA . LEU A 1 172 ? 1.240 -8.856 8.246 1.00 95.62 172 LEU A CA 1
ATOM 1399 C C . LEU A 1 172 ? 1.427 -8.678 9.763 1.00 95.62 172 LEU A C 1
ATOM 1401 O O . LEU A 1 172 ? 0.447 -8.741 10.497 1.00 95.62 172 LEU A O 1
ATOM 1405 N N . GLU A 1 173 ? 2.645 -8.395 10.228 1.00 95.81 173 GLU A N 1
ATOM 1406 C CA . GLU A 1 173 ? 2.901 -8.064 11.635 1.00 95.81 173 GLU A CA 1
ATOM 1407 C C . GLU A 1 173 ? 2.387 -6.664 12.005 1.00 95.81 173 GLU A C 1
ATOM 1409 O O . GLU A 1 173 ? 1.681 -6.513 12.996 1.00 95.81 173 GLU A O 1
ATOM 1414 N N . GLU A 1 174 ? 2.620 -5.649 11.169 1.00 93.12 174 GLU A N 1
ATOM 1415 C CA . GLU A 1 174 ? 2.024 -4.314 11.343 1.00 93.12 174 GLU A CA 1
ATOM 1416 C C . GLU A 1 174 ? 0.487 -4.394 11.421 1.00 93.12 174 GLU A C 1
ATOM 1418 O O . GLU A 1 174 ? -0.132 -3.726 12.248 1.00 93.12 174 GLU A O 1
ATOM 1423 N N . ARG A 1 175 ? -0.137 -5.280 10.630 1.00 95.00 175 ARG A N 1
ATOM 1424 C CA . ARG A 1 175 ? -1.577 -5.571 10.708 1.00 95.00 175 ARG A CA 1
ATOM 1425 C C . ARG A 1 175 ? -2.009 -6.223 12.026 1.00 95.00 175 ARG A C 1
ATOM 1427 O O . ARG A 1 175 ? -3.113 -5.915 12.465 1.00 95.00 175 ARG A O 1
ATOM 1434 N N . ARG A 1 176 ? -1.191 -7.072 12.672 1.00 95.38 176 ARG A N 1
ATOM 1435 C CA . ARG A 1 176 ? -1.492 -7.603 14.024 1.00 95.38 176 ARG A CA 1
ATOM 1436 C C . ARG A 1 176 ? -1.604 -6.473 15.032 1.00 95.38 176 ARG A C 1
ATOM 1438 O O . ARG A 1 176 ? -2.597 -6.392 15.745 1.00 95.38 176 ARG A O 1
ATOM 1445 N N . GLN A 1 177 ? -0.622 -5.576 15.033 1.00 93.19 177 GLN A N 1
ATOM 1446 C CA . GLN A 1 177 ? -0.590 -4.443 15.956 1.00 93.19 177 GLN A CA 1
ATOM 1447 C C . GLN A 1 177 ? -1.780 -3.494 15.706 1.00 93.19 177 GLN A C 1
ATOM 1449 O O . GLN A 1 177 ? -2.522 -3.178 16.632 1.00 93.19 177 GLN A O 1
ATOM 1454 N N . ILE A 1 178 ? -2.050 -3.137 14.442 1.00 92.19 178 ILE A N 1
ATOM 1455 C CA . ILE A 1 178 ? -3.178 -2.263 14.060 1.00 92.19 178 ILE A CA 1
ATOM 1456 C C . ILE A 1 178 ? -4.551 -2.896 14.356 1.00 92.19 178 ILE A C 1
ATOM 1458 O O . ILE A 1 178 ? -5.502 -2.171 14.635 1.00 92.19 178 ILE A O 1
ATOM 1462 N N . LEU A 1 179 ? -4.689 -4.228 14.305 1.00 93.19 179 LEU A N 1
ATOM 1463 C CA . LEU A 1 179 ? -5.952 -4.910 14.624 1.00 93.19 179 LEU A CA 1
ATOM 1464 C C . LEU A 1 179 ? -6.288 -4.868 16.126 1.00 93.19 179 LEU A C 1
ATOM 1466 O O . LEU A 1 179 ? -7.464 -4.951 16.480 1.00 93.19 179 LEU A O 1
ATOM 1470 N N . LEU A 1 180 ? -5.271 -4.725 16.982 1.00 89.69 180 LEU A N 1
ATOM 1471 C CA . LEU A 1 180 ? -5.403 -4.598 18.436 1.00 89.69 180 LEU A CA 1
ATOM 1472 C C . LEU A 1 180 ? -5.437 -3.131 18.912 1.00 89.69 180 LEU A C 1
ATOM 1474 O O . LEU A 1 180 ? -5.872 -2.871 20.033 1.00 89.69 180 LEU A O 1
ATOM 1478 N N . GLU A 1 181 ? -5.014 -2.167 18.084 1.00 91.12 181 GLU A N 1
ATOM 1479 C CA . GLU A 1 181 ? -5.175 -0.733 18.369 1.00 91.12 181 GLU A CA 1
ATOM 1480 C C . GLU A 1 181 ? -6.658 -0.300 18.348 1.00 91.12 181 GLU A C 1
ATOM 1482 O O . GLU A 1 181 ? -7.456 -0.784 17.537 1.00 91.12 181 GLU A O 1
ATOM 1487 N N . PRO A 1 182 ? -7.035 0.702 19.165 1.00 92.44 182 PRO A N 1
ATOM 1488 C CA . PRO A 1 182 ? -8.245 1.482 18.953 1.00 92.44 182 PRO A CA 1
ATOM 1489 C C . PRO A 1 182 ? -8.447 1.941 17.505 1.00 92.44 182 PRO A C 1
ATOM 1491 O O . PRO A 1 182 ? -7.574 2.557 16.886 1.00 92.44 182 PRO A O 1
ATOM 1494 N N . THR A 1 183 ? -9.651 1.716 16.976 1.00 92.50 183 THR A N 1
ATOM 1495 C CA . THR A 1 183 ? -10.021 2.283 15.676 1.00 92.50 183 THR A CA 1
ATOM 1496 C C . THR A 1 183 ? -10.202 3.797 15.766 1.00 92.50 183 THR A C 1
ATOM 1498 O O . THR A 1 183 ? -10.719 4.312 16.759 1.00 92.50 183 THR A O 1
ATOM 1501 N N . ALA A 1 184 ? -9.886 4.508 14.681 1.00 91.88 184 ALA A N 1
ATOM 1502 C CA . ALA A 1 184 ? -10.077 5.956 14.602 1.00 91.88 184 ALA A CA 1
ATOM 1503 C C . ALA A 1 184 ? -11.550 6.372 14.828 1.00 91.88 184 ALA A C 1
ATOM 1505 O O . ALA A 1 184 ? -11.815 7.447 15.363 1.00 91.88 184 ALA A O 1
ATOM 1506 N N . LYS A 1 185 ? -12.523 5.503 14.500 1.00 93.00 185 LYS A N 1
ATOM 1507 C CA . LYS A 1 185 ? -13.941 5.678 14.874 1.00 93.00 185 LYS A CA 1
ATOM 1508 C C . LYS A 1 185 ? -14.217 5.536 16.376 1.00 93.00 185 LYS A C 1
ATOM 1510 O O . LYS A 1 185 ? -15.029 6.301 16.887 1.00 93.00 185 LYS A O 1
ATOM 1515 N N . GLN A 1 186 ? -13.589 4.593 17.082 1.00 93.94 186 GLN A N 1
ATOM 1516 C CA . GLN A 1 186 ? -13.752 4.460 18.539 1.00 93.94 186 GLN A CA 1
ATOM 1517 C C . GLN A 1 186 ? -13.132 5.647 19.276 1.00 93.94 186 GLN A C 1
ATOM 1519 O O . GLN A 1 186 ? -13.801 6.243 20.113 1.00 93.94 186 GLN A O 1
ATOM 1524 N N . GLU A 1 187 ? -11.906 6.036 18.918 1.00 93.12 187 GLU A N 1
ATOM 1525 C CA . GLU A 1 187 ? -11.240 7.210 19.500 1.00 93.12 187 GLU A CA 1
ATOM 1526 C C . GLU A 1 187 ? -12.027 8.495 19.218 1.00 93.12 187 GLU A C 1
ATOM 1528 O O . GLU A 1 187 ? -12.189 9.320 20.111 1.00 93.12 187 GLU A O 1
ATOM 1533 N N . LEU A 1 188 ? -12.582 8.649 18.007 1.00 93.38 188 LEU A N 1
ATOM 1534 C CA . LEU A 1 188 ? -13.448 9.781 17.690 1.00 93.38 188 LEU A CA 1
ATOM 1535 C C . LEU A 1 188 ? -14.721 9.798 18.546 1.00 93.38 188 LEU A C 1
ATOM 1537 O O . LEU A 1 188 ? -15.133 10.864 18.988 1.00 93.38 188 LEU A O 1
ATOM 1541 N N . ARG A 1 189 ? -15.352 8.644 18.788 1.00 94.62 189 ARG A N 1
ATOM 1542 C CA . ARG A 1 189 ? -16.543 8.571 19.645 1.00 94.62 189 ARG A CA 1
ATOM 1543 C C . ARG A 1 189 ? -16.227 8.815 21.118 1.00 94.62 189 ARG A C 1
ATOM 1545 O O . ARG A 1 189 ? -17.035 9.442 21.794 1.00 94.62 189 ARG A O 1
ATOM 1552 N N . ASP A 1 190 ? -15.074 8.361 21.604 1.00 93.38 190 ASP A N 1
ATOM 1553 C CA . ASP A 1 190 ? -14.611 8.684 22.956 1.00 93.38 190 ASP A CA 1
ATOM 1554 C C . ASP A 1 190 ? -14.330 10.186 23.093 1.00 93.38 190 ASP A C 1
ATOM 1556 O O . ASP A 1 190 ? -14.821 10.810 24.029 1.00 93.38 190 ASP A O 1
ATOM 1560 N N . PHE A 1 191 ? -13.660 10.788 22.104 1.00 92.81 191 PHE A N 1
ATOM 1561 C CA . PHE A 1 191 ? -13.448 12.233 22.037 1.00 92.81 191 PHE A CA 1
ATOM 1562 C C . PHE A 1 191 ? -14.779 13.001 22.004 1.00 92.81 191 PHE A C 1
ATOM 1564 O O . PHE A 1 191 ? -14.981 13.893 22.818 1.00 92.81 191 PHE A O 1
ATOM 1571 N N . GLU A 1 192 ? -15.716 12.638 21.119 1.00 93.31 192 GLU A N 1
ATOM 1572 C CA . GLU A 1 192 ? -17.042 13.271 21.019 1.00 93.31 192 GLU A CA 1
ATOM 1573 C C . GLU A 1 192 ? -17.858 13.135 22.322 1.00 93.31 192 GLU A C 1
ATOM 1575 O O . GLU A 1 192 ? -18.607 14.051 22.658 1.00 93.31 192 GLU A O 1
ATOM 1580 N N . ARG A 1 193 ? -17.680 12.055 23.102 1.00 93.44 193 ARG A N 1
ATOM 1581 C CA . ARG A 1 193 ? -18.252 11.934 24.456 1.00 93.44 193 ARG A CA 1
ATOM 1582 C C . ARG A 1 193 ? -17.550 12.876 25.442 1.00 93.44 193 ARG A C 1
ATOM 1584 O O . ARG A 1 193 ? -18.222 13.653 26.119 1.00 93.44 193 ARG A O 1
ATOM 1591 N N . ARG A 1 194 ? -16.211 12.875 25.458 1.00 90.62 194 ARG A N 1
ATOM 1592 C CA . ARG A 1 194 ? -15.388 13.749 26.310 1.00 90.62 194 ARG A CA 1
ATOM 1593 C C . ARG A 1 194 ? -15.635 15.236 26.056 1.00 90.62 194 ARG A C 1
ATOM 1595 O O . ARG A 1 194 ? -15.584 16.008 27.001 1.00 90.62 194 ARG A O 1
ATOM 1602 N N . MET A 1 195 ? -15.998 15.651 24.839 1.00 92.81 195 MET A N 1
ATOM 1603 C CA . MET A 1 195 ? -16.431 17.033 24.580 1.00 92.81 195 MET A CA 1
ATOM 1604 C C . MET A 1 195 ? -17.603 17.461 25.469 1.00 92.81 195 MET A C 1
ATOM 1606 O O . MET A 1 195 ? -17.608 18.575 25.982 1.00 92.81 195 MET A O 1
ATOM 1610 N N . VAL A 1 196 ? -18.581 16.573 25.668 1.00 92.88 196 VAL A N 1
ATOM 1611 C CA . VAL A 1 196 ? -19.766 16.833 26.500 1.00 92.88 196 VAL A CA 1
ATOM 1612 C C . VAL A 1 196 ? -19.431 16.729 27.991 1.00 92.88 196 VAL A C 1
ATOM 1614 O O . VAL A 1 196 ? -19.977 17.481 28.793 1.00 92.88 196 VAL A O 1
ATOM 1617 N N . GLU A 1 197 ? -18.533 15.812 28.361 1.00 92.88 197 GLU A N 1
ATOM 1618 C CA . GLU A 1 197 ? -18.127 15.554 29.753 1.00 92.88 197 GLU A CA 1
ATOM 1619 C C . GLU A 1 197 ? -17.153 16.620 30.303 1.00 92.88 197 GLU A C 1
ATOM 1621 O O . GLU A 1 197 ? -17.227 16.966 31.481 1.00 92.88 197 GLU A O 1
ATOM 1626 N N . GLU A 1 198 ? -16.263 17.158 29.461 1.00 92.88 198 GLU A N 1
ATOM 1627 C CA . GLU A 1 198 ? -15.176 18.084 29.830 1.00 92.88 198 GLU A CA 1
ATOM 1628 C C . GLU A 1 198 ? -15.384 19.520 29.303 1.00 92.88 198 GLU A C 1
ATOM 1630 O O . GLU A 1 198 ? -14.650 20.427 29.691 1.00 92.88 198 GLU A O 1
ATOM 1635 N N . GLY A 1 199 ? -16.385 19.753 28.442 1.00 93.12 199 GLY A N 1
ATOM 1636 C CA . GLY A 1 199 ? -16.704 21.078 27.888 1.00 93.12 199 GLY A CA 1
ATOM 1637 C C . GLY A 1 199 ? -15.803 21.532 26.731 1.00 93.12 199 GLY A C 1
ATOM 1638 O O . GLY A 1 199 ? -15.568 22.730 26.579 1.00 93.12 199 GLY A O 1
ATOM 1639 N N . LEU A 1 200 ? -15.281 20.591 25.936 1.00 91.19 200 LEU A N 1
ATOM 1640 C CA . LEU A 1 200 ? -14.368 20.862 24.814 1.00 91.19 200 LEU A CA 1
ATOM 1641 C C . LEU A 1 200 ? -15.112 21.413 23.581 1.00 91.19 200 LEU A C 1
ATOM 1643 O O . LEU A 1 200 ? -16.270 21.067 23.337 1.00 91.19 200 LEU A O 1
ATOM 1647 N N . ASP A 1 201 ? -14.433 22.220 22.762 1.00 92.25 201 ASP A N 1
ATOM 1648 C CA . ASP A 1 201 ? -15.039 22.935 21.629 1.00 92.25 201 ASP A CA 1
ATOM 1649 C C . ASP A 1 201 ? -14.881 22.252 20.245 1.00 92.25 201 ASP A C 1
ATOM 1651 O O . ASP A 1 201 ? -14.151 21.274 20.045 1.00 92.25 201 ASP A O 1
ATOM 1655 N N . GLU A 1 202 ? -15.589 22.781 19.239 1.00 92.88 202 GLU A N 1
ATOM 1656 C CA . GLU A 1 202 ? -15.536 22.278 17.857 1.00 92.88 202 GLU A CA 1
ATOM 1657 C C . GLU A 1 202 ? -14.155 22.472 17.193 1.00 92.88 202 GLU A C 1
ATOM 1659 O O . GLU A 1 202 ? -13.778 21.704 16.302 1.00 92.88 202 GLU A O 1
ATOM 1664 N N . SER A 1 203 ? -13.358 23.447 17.640 1.00 90.94 203 SER A N 1
ATOM 1665 C CA . SER A 1 203 ? -11.984 23.653 17.168 1.00 90.94 203 SER A CA 1
ATOM 1666 C C . SER A 1 203 ? -11.083 22.497 17.610 1.00 90.94 203 SER A C 1
ATOM 1668 O O . SER A 1 203 ? -10.333 21.951 16.797 1.00 90.94 203 SER A O 1
ATOM 1670 N N . GLN A 1 204 ? -11.225 22.041 18.858 1.00 90.62 204 GLN A N 1
ATOM 1671 C CA . GLN A 1 204 ? -10.531 20.864 19.386 1.00 90.62 204 GLN A CA 1
ATOM 1672 C C . GLN A 1 204 ? -10.956 19.589 18.638 1.00 90.62 204 GLN A C 1
ATOM 1674 O O . GLN A 1 204 ? -10.095 18.816 18.213 1.00 90.62 204 GLN A O 1
ATOM 1679 N N . LEU A 1 205 ? -12.255 19.410 18.358 1.00 90.12 205 LEU A N 1
ATOM 1680 C CA . LEU A 1 205 ? -12.761 18.302 17.530 1.00 90.12 205 LEU A CA 1
ATOM 1681 C C . LEU A 1 205 ? -12.179 18.309 16.109 1.00 90.12 205 LEU A C 1
ATOM 1683 O O . LEU A 1 205 ? -11.840 17.259 15.557 1.00 90.12 205 LEU A O 1
ATOM 1687 N N . LYS A 1 206 ? -12.063 19.494 15.503 1.00 89.94 206 LYS A N 1
ATOM 1688 C CA . LYS A 1 206 ? -11.478 19.689 14.172 1.00 89.94 206 LYS A CA 1
ATOM 1689 C C . LYS A 1 206 ? -9.972 19.421 14.170 1.00 89.94 206 LYS A C 1
ATOM 1691 O O . LYS A 1 206 ? -9.479 18.805 13.224 1.00 89.94 206 LYS A O 1
ATOM 1696 N N . CYS A 1 207 ? -9.266 19.819 15.229 1.00 88.94 207 CYS A N 1
ATOM 1697 C CA . CYS A 1 207 ? -7.850 19.519 15.431 1.00 88.94 207 CYS A CA 1
ATOM 1698 C C . CYS A 1 207 ? -7.622 18.005 15.547 1.00 88.94 207 CYS A C 1
ATOM 1700 O O . CYS A 1 207 ? -6.892 17.442 14.733 1.00 88.94 207 CYS A O 1
ATOM 1702 N N . PHE A 1 208 ? -8.359 17.327 16.436 1.00 89.81 208 PHE A N 1
ATOM 1703 C CA . PHE A 1 208 ? -8.308 15.873 16.609 1.00 89.81 208 PHE A CA 1
ATOM 1704 C C . PHE A 1 208 ? -8.583 15.123 15.294 1.00 89.81 208 PHE A C 1
ATOM 1706 O O . PHE A 1 208 ? -7.807 14.253 14.886 1.00 89.81 208 PHE A O 1
ATOM 1713 N N . LYS A 1 209 ? -9.654 15.500 14.577 1.00 90.12 209 LYS A N 1
ATOM 1714 C CA . LYS A 1 209 ? -9.999 14.919 13.267 1.00 90.12 209 LYS A CA 1
ATOM 1715 C C . LYS A 1 209 ? -8.867 15.108 12.253 1.00 90.12 209 LYS A C 1
ATOM 1717 O O . LYS A 1 209 ? -8.565 14.168 11.519 1.00 90.12 209 LYS A O 1
ATOM 1722 N N . TYR A 1 210 ? -8.208 16.267 12.231 1.00 88.44 210 TYR A N 1
ATOM 1723 C CA . TYR A 1 210 ? -7.050 16.522 11.371 1.00 88.44 210 TYR A CA 1
ATOM 1724 C C . TYR A 1 210 ? -5.811 15.707 11.785 1.00 88.44 210 TYR A C 1
ATOM 1726 O O . TYR A 1 210 ? -5.228 15.041 10.932 1.00 88.44 210 TYR A O 1
ATOM 1734 N N . GLN A 1 211 ? -5.443 15.689 13.072 1.00 86.88 211 GLN A N 1
ATOM 1735 C CA . GLN A 1 211 ? -4.304 14.927 13.606 1.00 86.88 211 GLN A CA 1
ATOM 1736 C C . GLN A 1 211 ? -4.439 13.428 13.314 1.00 86.88 211 GLN A C 1
ATOM 1738 O O . GLN A 1 211 ? -3.521 12.826 12.755 1.00 86.88 211 GLN A O 1
ATOM 1743 N N . ARG A 1 212 ? -5.598 12.820 13.609 1.00 87.31 212 ARG A N 1
ATOM 1744 C CA . ARG A 1 212 ? -5.806 11.385 13.356 1.00 87.31 212 ARG A CA 1
ATOM 1745 C C . ARG A 1 212 ? -5.850 11.060 11.864 1.00 87.31 212 ARG A C 1
ATOM 1747 O O . ARG A 1 212 ? -5.225 10.093 11.441 1.00 87.31 212 ARG A O 1
ATOM 1754 N N . THR A 1 213 ? -6.476 11.912 11.051 1.00 85.62 213 THR A N 1
ATOM 1755 C CA . THR A 1 213 ? -6.418 11.781 9.585 1.00 85.62 213 THR A CA 1
ATOM 1756 C C . THR A 1 213 ? -4.971 11.867 9.076 1.00 85.62 213 THR A C 1
ATOM 1758 O O . THR A 1 213 ? -4.573 11.093 8.209 1.00 85.62 213 THR A O 1
ATOM 1761 N N . ALA A 1 214 ? -4.145 12.754 9.641 1.00 84.38 214 ALA A N 1
ATOM 1762 C CA . ALA A 1 214 ? -2.731 12.862 9.294 1.00 84.38 214 ALA A CA 1
ATOM 1763 C C . ALA A 1 214 ? -1.911 11.631 9.732 1.00 84.38 214 ALA A C 1
ATOM 1765 O O . ALA A 1 214 ? -1.085 11.181 8.940 1.00 84.38 214 ALA A O 1
ATOM 1766 N N . LYS A 1 215 ? -2.161 11.045 10.919 1.00 83.00 215 LYS A N 1
ATOM 1767 C CA . LYS A 1 215 ? -1.566 9.756 11.351 1.00 83.00 215 LYS A CA 1
ATOM 1768 C C . LYS A 1 215 ? -1.860 8.655 10.323 1.00 83.00 215 LYS A C 1
ATOM 1770 O O . LYS A 1 215 ? -0.945 7.957 9.896 1.00 83.00 215 LYS A O 1
ATOM 1775 N N . ASP A 1 216 ? -3.112 8.551 9.878 1.00 80.62 216 ASP A N 1
ATOM 1776 C CA . ASP A 1 216 ? -3.563 7.498 8.958 1.00 80.62 216 ASP A CA 1
ATOM 1777 C C . ASP A 1 216 ? -2.975 7.638 7.534 1.00 80.62 216 ASP A C 1
ATOM 1779 O O . ASP A 1 216 ? -2.721 6.629 6.875 1.00 80.62 216 ASP A O 1
ATOM 1783 N N . TYR A 1 217 ? -2.710 8.863 7.055 1.00 78.81 217 TYR A N 1
ATOM 1784 C CA . TYR A 1 217 ? -2.062 9.114 5.751 1.00 78.81 217 TYR A CA 1
ATOM 1785 C C . TYR A 1 217 ? -0.525 9.192 5.798 1.00 78.81 217 TYR A C 1
ATOM 1787 O O . TYR A 1 217 ? 0.124 9.131 4.748 1.00 78.81 217 TYR A O 1
ATOM 1795 N N . HIS A 1 218 ? 0.079 9.367 6.976 1.00 74.50 218 HIS A N 1
ATOM 1796 C CA . HIS A 1 218 ? 1.509 9.648 7.130 1.00 74.50 218 HIS A CA 1
ATOM 1797 C C . HIS A 1 218 ? 2.160 8.811 8.239 1.00 74.50 218 HIS A C 1
ATOM 1799 O O . HIS A 1 218 ? 2.813 9.356 9.125 1.00 74.50 218 HIS A O 1
ATOM 1805 N N . VAL A 1 219 ? 2.030 7.484 8.150 1.00 63.34 219 VAL A N 1
ATOM 1806 C CA . VAL A 1 219 ? 2.590 6.509 9.111 1.00 63.34 219 VAL A CA 1
ATOM 1807 C C . VAL A 1 219 ? 4.080 6.750 9.422 1.00 63.34 219 VAL A C 1
ATOM 1809 O O . VAL A 1 219 ? 4.501 6.599 10.564 1.00 63.34 219 VAL A O 1
ATOM 1812 N N . ASP A 1 220 ? 4.870 7.169 8.426 1.00 62.00 220 ASP A N 1
ATOM 1813 C CA . ASP A 1 220 ? 6.315 7.422 8.559 1.00 62.00 220 ASP A CA 1
ATOM 1814 C C . ASP A 1 220 ? 6.670 8.856 9.013 1.00 62.00 220 ASP A C 1
ATOM 1816 O O . ASP A 1 220 ? 7.844 9.173 9.227 1.00 62.00 220 ASP A O 1
ATOM 1820 N N . ARG A 1 221 ? 5.688 9.760 9.143 1.00 58.72 221 ARG A N 1
ATOM 1821 C CA . ARG A 1 221 ? 5.920 11.102 9.694 1.00 58.72 221 ARG A CA 1
ATOM 1822 C C . ARG A 1 221 ? 5.965 10.966 11.216 1.00 58.72 221 ARG A C 1
ATOM 1824 O O . ARG A 1 221 ? 5.004 10.450 11.782 1.00 58.72 221 ARG A O 1
ATOM 1831 N N . PRO A 1 222 ? 7.032 11.425 11.899 1.00 52.34 222 PRO A N 1
ATOM 1832 C CA . PRO A 1 222 ? 7.082 11.346 13.351 1.00 52.34 222 PRO A CA 1
ATOM 1833 C C . PRO A 1 222 ? 5.868 12.072 13.928 1.00 52.34 222 PRO A C 1
ATOM 1835 O O . PRO A 1 222 ? 5.640 13.241 13.601 1.00 52.34 222 PRO A O 1
ATOM 1838 N N . VAL A 1 223 ? 5.105 11.339 14.748 1.00 51.88 223 VAL A N 1
ATOM 1839 C CA . VAL A 1 223 ? 3.962 11.829 15.531 1.00 51.88 223 VAL A CA 1
ATOM 1840 C C . VAL A 1 223 ? 4.346 13.185 16.111 1.00 51.88 223 VAL A C 1
ATOM 1842 O O . VAL A 1 223 ? 5.412 13.315 16.724 1.00 51.88 223 VAL A O 1
ATOM 1845 N N . CYS A 1 224 ? 3.545 14.212 15.826 1.00 45.88 224 CYS A N 1
ATOM 1846 C CA . CYS A 1 224 ? 3.908 15.581 16.162 1.00 45.88 224 CYS A CA 1
ATOM 1847 C C . CYS A 1 224 ? 4.130 15.650 17.673 1.00 45.88 224 CYS A C 1
ATOM 1849 O O . CYS A 1 224 ? 3.298 15.171 18.431 1.00 45.88 224 CYS A O 1
ATOM 1851 N N . GLN A 1 225 ? 5.224 16.251 18.148 1.00 47.09 225 GLN A N 1
ATOM 1852 C CA . GLN A 1 225 ? 5.496 16.265 19.596 1.00 47.09 225 GLN A CA 1
ATOM 1853 C C . GLN A 1 225 ? 4.437 17.051 20.396 1.00 47.09 225 GLN A C 1
ATOM 1855 O O . GLN A 1 225 ? 4.342 16.878 21.602 1.00 47.09 225 GLN A O 1
ATOM 1860 N N . HIS A 1 226 ? 3.591 17.839 19.722 1.00 45.25 226 HIS A N 1
ATOM 1861 C CA . HIS A 1 226 ? 2.389 18.464 20.283 1.00 45.25 226 HIS A CA 1
ATOM 1862 C C . HIS A 1 226 ? 1.197 17.508 20.477 1.00 45.25 226 HIS A C 1
ATOM 1864 O O . HIS A 1 226 ? 0.247 17.876 21.155 1.00 45.25 226 HIS A O 1
ATOM 1870 N N . ASP A 1 227 ? 1.259 16.274 19.966 1.00 47.19 227 ASP A N 1
ATOM 1871 C CA . ASP A 1 227 ? 0.314 15.199 20.299 1.00 47.19 227 ASP A CA 1
ATOM 1872 C C . ASP A 1 227 ? 0.528 14.702 21.750 1.00 47.19 227 ASP A C 1
ATOM 1874 O O . ASP A 1 227 ? -0.232 13.873 22.247 1.00 47.19 227 ASP A O 1
ATOM 1878 N N . SER A 1 228 ? 1.507 15.263 22.480 1.00 46.50 228 SER A N 1
ATOM 1879 C CA . SER A 1 228 ? 1.531 15.279 23.946 1.00 46.50 228 SER A CA 1
ATOM 1880 C C . SER A 1 228 ? 0.515 16.275 24.537 1.00 46.50 228 SER A C 1
ATOM 1882 O O . SER A 1 228 ? 0.839 17.013 25.474 1.00 46.50 228 SER A O 1
ATOM 1884 N N . ASP A 1 229 ? -0.718 16.293 24.024 1.00 50.47 229 ASP A N 1
ATOM 1885 C CA . ASP A 1 229 ? -1.857 16.851 24.753 1.00 50.47 229 ASP A CA 1
ATOM 1886 C C . ASP A 1 229 ? -2.157 15.892 25.915 1.00 50.47 229 ASP A C 1
ATOM 1888 O O . ASP A 1 229 ? -2.960 14.960 25.831 1.00 50.47 229 ASP A O 1
ATOM 1892 N N . ALA A 1 230 ? -1.378 16.062 26.988 1.00 51.25 230 ALA A N 1
ATOM 1893 C CA . ALA A 1 230 ? -1.226 15.114 28.091 1.00 51.25 230 ALA A CA 1
ATOM 1894 C C . ALA A 1 230 ? -2.490 14.951 28.959 1.00 51.25 230 ALA A C 1
ATOM 1896 O O . ALA A 1 230 ? -2.459 14.270 29.983 1.00 51.25 230 ALA A O 1
ATOM 1897 N N . THR A 1 231 ? -3.589 15.580 28.544 1.00 59.69 231 THR A N 1
ATOM 1898 C CA . THR A 1 231 ? -4.929 15.487 29.119 1.00 59.69 231 THR A CA 1
ATOM 1899 C C . THR A 1 231 ? -5.649 14.199 28.710 1.00 59.69 231 THR A C 1
ATOM 1901 O O . THR A 1 231 ? -6.430 13.665 29.494 1.00 59.69 231 THR A O 1
ATOM 1904 N N . ALA A 1 232 ? -5.388 13.669 27.508 1.00 67.44 232 ALA A N 1
ATOM 1905 C CA . ALA A 1 232 ? -6.081 12.495 26.985 1.00 67.44 232 ALA A CA 1
ATOM 1906 C C . ALA A 1 232 ? -5.542 11.188 27.611 1.00 67.44 232 ALA A C 1
ATOM 1908 O O . ALA A 1 232 ? -4.393 10.807 27.353 1.00 67.44 232 ALA A O 1
ATOM 1909 N N . PRO A 1 233 ? -6.339 10.449 28.410 1.00 80.44 233 PRO A N 1
ATOM 1910 C CA . PRO A 1 233 ? -5.863 9.232 29.052 1.00 80.44 233 PRO A CA 1
ATOM 1911 C C . PRO A 1 233 ? -5.718 8.115 28.011 1.00 80.44 233 PRO A C 1
ATOM 1913 O O . PRO A 1 233 ? -6.679 7.717 27.355 1.00 80.44 233 PRO A O 1
ATOM 1916 N N . ARG A 1 234 ? -4.499 7.584 27.855 1.00 86.19 234 ARG A N 1
ATOM 1917 C CA . ARG A 1 234 ? -4.211 6.525 26.875 1.00 86.19 234 ARG A CA 1
ATOM 1918 C C . ARG A 1 234 ? -5.066 5.283 27.142 1.00 86.19 234 ARG A C 1
ATOM 1920 O O . ARG A 1 234 ? -5.080 4.775 28.264 1.00 86.19 234 ARG A O 1
ATOM 1927 N N . ALA A 1 235 ? -5.703 4.758 26.098 1.00 91.00 235 ALA A N 1
ATOM 1928 C CA . ALA A 1 235 ? -6.488 3.528 26.139 1.00 91.00 235 ALA A CA 1
ATOM 1929 C C . ALA A 1 235 ? -5.760 2.369 25.437 1.00 91.00 235 ALA A C 1
ATOM 1931 O O . ALA A 1 235 ? -5.213 2.546 24.351 1.00 91.00 235 ALA A O 1
ATOM 1932 N N . TYR A 1 236 ? -5.775 1.182 26.048 1.00 90.81 236 TYR A N 1
ATOM 1933 C CA . TYR A 1 236 ? -5.402 -0.083 25.405 1.00 90.81 236 TYR A CA 1
ATOM 1934 C C . TYR A 1 236 ? -6.467 -0.544 24.401 1.00 90.81 236 TYR A C 1
ATOM 1936 O O . TYR A 1 236 ? -6.154 -1.241 23.446 1.00 90.81 236 TYR A O 1
ATOM 1944 N N . GLY A 1 237 ? -7.728 -0.169 24.624 1.00 93.62 237 GLY A N 1
ATOM 1945 C CA . GLY A 1 237 ? -8.860 -0.557 23.792 1.00 93.62 237 GLY A CA 1
ATOM 1946 C C . GLY A 1 237 ? -10.149 0.124 24.243 1.00 93.62 237 GLY A C 1
ATOM 1947 O O . GLY A 1 237 ? -10.187 0.781 25.284 1.00 93.62 237 GLY A O 1
ATOM 1948 N N . TYR A 1 238 ? -11.218 -0.060 23.474 1.00 96.38 238 TYR A N 1
ATOM 1949 C CA . TYR A 1 238 ? -12.551 0.468 23.773 1.00 96.38 238 TYR A CA 1
ATOM 1950 C C . TYR A 1 238 ? -13.611 -0.609 23.545 1.00 96.38 238 TYR A C 1
ATOM 1952 O O . TYR A 1 238 ? -13.447 -1.479 22.689 1.00 96.38 238 TYR A O 1
ATOM 1960 N N . CYS A 1 239 ? -14.739 -0.503 24.249 1.00 97.25 239 CYS A N 1
ATOM 1961 C CA . CYS A 1 239 ? -15.953 -1.237 23.897 1.00 97.25 239 CYS A CA 1
ATOM 1962 C C . CYS A 1 239 ? -16.321 -0.973 22.421 1.00 97.25 239 CYS A C 1
ATOM 1964 O O . CYS A 1 239 ? -16.424 0.181 22.007 1.00 97.25 239 CYS A O 1
ATOM 1966 N N . ALA A 1 240 ? -16.507 -2.024 21.618 1.00 96.38 240 ALA A N 1
ATOM 1967 C CA . ALA A 1 240 ? -16.764 -1.906 20.179 1.00 96.38 240 ALA A CA 1
ATOM 1968 C C . ALA A 1 240 ? -18.189 -1.431 19.834 1.00 96.38 240 ALA A C 1
ATOM 1970 O O . ALA A 1 240 ? -18.420 -0.926 18.737 1.00 96.38 240 ALA A O 1
ATOM 1971 N N . ASN A 1 241 ? -19.124 -1.506 20.789 1.00 96.88 241 ASN A N 1
ATOM 1972 C CA . ASN A 1 241 ? -20.410 -0.815 20.707 1.00 96.88 241 ASN A CA 1
ATOM 1973 C C . ASN A 1 241 ? -20.175 0.709 20.668 1.00 96.88 241 ASN A C 1
ATOM 1975 O O . ASN A 1 241 ? -19.846 1.319 21.691 1.00 96.88 241 ASN A O 1
ATOM 1979 N N . LEU A 1 242 ? -20.374 1.310 19.491 1.00 93.88 242 LEU A N 1
ATOM 1980 C CA . LEU A 1 242 ? -20.088 2.724 19.216 1.00 93.88 242 LEU A CA 1
ATOM 1981 C C . LEU A 1 242 ? -20.967 3.720 19.996 1.00 93.88 242 LEU A C 1
ATOM 1983 O O . LEU A 1 242 ? -20.597 4.887 20.089 1.00 93.88 242 LEU A O 1
ATOM 1987 N N . ASP A 1 243 ? -22.077 3.265 20.585 1.00 94.81 243 ASP A N 1
ATOM 1988 C CA . ASP A 1 243 ? -22.927 4.073 21.475 1.00 94.81 243 ASP A CA 1
ATOM 1989 C C . ASP A 1 243 ? -22.451 4.033 22.942 1.00 94.81 243 ASP A C 1
ATOM 1991 O O . ASP A 1 243 ? -23.062 4.644 23.815 1.00 94.81 243 ASP A O 1
ATOM 1995 N N . CYS A 1 244 ? -21.403 3.258 23.241 1.00 95.94 244 CYS A N 1
ATOM 1996 C CA . CYS A 1 244 ? -20.843 3.103 24.581 1.00 95.94 244 CYS A CA 1
ATOM 1997 C C . CYS A 1 244 ? -19.384 3.556 24.643 1.00 95.94 244 CYS A C 1
ATOM 1999 O O . CYS A 1 244 ? -19.045 4.372 25.496 1.00 95.94 244 CYS A O 1
ATOM 2001 N N . VAL A 1 245 ? -18.524 2.985 23.785 1.00 94.62 245 VAL A N 1
ATOM 2002 C CA . VAL A 1 245 ? -17.070 3.244 23.714 1.00 94.62 245 VAL A CA 1
ATOM 2003 C C . VAL A 1 245 ? -16.374 3.417 25.072 1.00 94.62 245 VAL A C 1
ATOM 2005 O O . VAL A 1 245 ? -15.467 4.225 25.223 1.00 94.62 245 VAL A O 1
ATOM 2008 N N . LYS A 1 246 ? -16.776 2.633 26.083 1.00 95.50 246 LYS A N 1
ATOM 2009 C CA . LYS A 1 246 ? -16.104 2.616 27.389 1.00 95.50 246 LYS A CA 1
ATOM 2010 C C . LYS A 1 246 ? -14.634 2.195 27.200 1.00 95.50 246 LYS A C 1
ATOM 2012 O O . LYS A 1 246 ? -14.419 1.107 26.653 1.00 95.50 246 LYS A O 1
ATOM 2017 N N . PRO A 1 247 ? -13.648 2.992 27.647 1.00 95.38 247 PRO A N 1
ATOM 2018 C CA . PRO A 1 247 ? -12.238 2.656 27.500 1.00 95.38 247 PRO A CA 1
ATOM 2019 C C . PRO A 1 247 ? -11.775 1.558 28.466 1.00 95.38 247 PRO A C 1
ATOM 2021 O O . PRO A 1 247 ? -12.311 1.388 29.565 1.00 95.38 247 PRO A O 1
ATOM 2024 N N . TYR A 1 248 ? -10.712 0.872 28.058 1.00 94.69 248 TYR A N 1
ATOM 2025 C CA . TYR A 1 248 ? -9.742 0.201 28.920 1.00 94.69 248 TYR A CA 1
ATOM 2026 C C . TYR A 1 248 ? -8.484 1.079 28.950 1.00 94.69 248 TYR A C 1
ATOM 2028 O O . TYR A 1 248 ? -7.796 1.200 27.939 1.00 94.69 248 TYR A O 1
ATOM 2036 N N . LEU A 1 249 ? -8.211 1.739 30.075 1.00 93.94 249 LEU A N 1
ATOM 2037 C CA . LEU A 1 249 ? -7.136 2.730 30.204 1.00 93.94 249 LEU A CA 1
ATOM 2038 C C . LEU A 1 249 ? -5.799 2.107 30.623 1.00 93.94 249 LEU A C 1
ATOM 2040 O O . LEU A 1 249 ? -5.764 1.141 31.379 1.00 93.94 249 LEU A O 1
ATOM 2044 N N . PHE A 1 250 ? -4.692 2.736 30.216 1.00 90.38 250 PHE A N 1
ATOM 2045 C CA . PHE A 1 250 ? -3.318 2.357 30.591 1.00 90.38 250 PHE A CA 1
ATOM 2046 C C . PHE A 1 250 ? -3.052 2.379 32.110 1.00 90.38 250 PHE A C 1
ATOM 2048 O O . PHE A 1 250 ? -2.067 1.816 32.574 1.00 90.38 250 PHE A O 1
ATOM 2055 N N . THR A 1 251 ? -3.918 3.027 32.892 1.00 91.56 251 THR A N 1
ATOM 2056 C CA . THR A 1 251 ? -3.871 3.061 34.362 1.00 91.56 251 THR A CA 1
ATOM 2057 C C . THR A 1 251 ? -4.567 1.870 35.031 1.00 91.56 251 THR A C 1
ATOM 2059 O O . THR A 1 251 ? -4.494 1.730 36.251 1.00 91.56 251 THR A O 1
ATOM 2062 N N . GLN A 1 252 ? -5.252 1.009 34.271 1.00 93.12 252 GLN A N 1
ATOM 2063 C CA . GLN A 1 252 ? -5.980 -0.148 34.792 1.00 93.12 252 GLN A CA 1
ATOM 2064 C C . GLN A 1 252 ? -5.131 -1.418 34.658 1.00 93.12 252 GLN A C 1
ATOM 2066 O O . GLN A 1 252 ? -4.718 -1.787 33.565 1.00 93.12 252 GLN A O 1
ATOM 2071 N N . ALA A 1 253 ? -4.905 -2.122 35.771 1.00 93.31 253 ALA A N 1
ATOM 2072 C CA . ALA A 1 253 ? -4.076 -3.334 35.803 1.00 93.31 253 ALA A CA 1
ATOM 2073 C C . ALA A 1 253 ? -4.736 -4.584 35.176 1.00 93.31 253 ALA A C 1
ATOM 2075 O O . ALA A 1 253 ? -4.081 -5.612 35.018 1.00 93.31 253 ALA A O 1
ATOM 2076 N N . GLN A 1 254 ? -6.032 -4.521 34.859 1.00 93.56 254 GLN A N 1
ATOM 2077 C CA . GLN A 1 254 ? -6.807 -5.591 34.227 1.00 93.56 254 GLN A CA 1
ATOM 2078 C C . GLN A 1 254 ? -7.811 -4.985 33.243 1.00 93.56 254 GLN A C 1
ATOM 2080 O O . GLN A 1 254 ? -8.338 -3.897 33.490 1.00 93.56 254 GLN A O 1
ATOM 2085 N N . SER A 1 255 ? -8.116 -5.711 32.162 1.00 92.75 255 SER A N 1
ATOM 2086 C CA . SER A 1 255 ? -9.149 -5.309 31.201 1.00 92.75 255 SER A CA 1
ATOM 2087 C C . SER A 1 255 ? -10.537 -5.290 31.859 1.00 92.75 255 SER A C 1
ATOM 2089 O O . SER A 1 255 ? -10.993 -6.335 32.324 1.00 92.75 255 SER A O 1
ATOM 2091 N N . PRO A 1 256 ? -11.271 -4.160 31.836 1.00 94.56 256 PRO A N 1
ATOM 2092 C CA . PRO A 1 256 ? -12.689 -4.108 32.183 1.00 94.56 256 PRO A CA 1
ATOM 2093 C C . PRO A 1 256 ? -13.592 -4.539 31.008 1.00 94.56 256 PRO A C 1
ATOM 2095 O O . PRO A 1 256 ? -14.801 -4.300 31.050 1.00 94.56 256 PRO A O 1
ATOM 2098 N N . LEU A 1 257 ? -13.011 -5.089 29.933 1.00 97.19 257 LEU A N 1
ATOM 2099 C CA . LEU A 1 257 ? -13.691 -5.493 28.705 1.00 97.19 257 LEU A CA 1
ATOM 2100 C C . LEU A 1 257 ? -13.534 -7.003 28.462 1.00 97.19 257 LEU A C 1
ATOM 2102 O O . LEU A 1 257 ? -12.428 -7.546 28.502 1.00 97.19 257 LEU A O 1
ATOM 2106 N N . GLN A 1 258 ? -14.654 -7.650 28.158 1.00 97.44 258 GLN A N 1
ATOM 2107 C CA . GLN A 1 258 ? -14.779 -9.032 27.711 1.00 97.44 258 GLN A CA 1
ATOM 2108 C C . GLN A 1 258 ? -14.432 -9.130 26.218 1.00 97.44 258 GLN A C 1
ATOM 2110 O O . GLN A 1 258 ? -14.848 -8.293 25.418 1.00 97.44 258 GLN A O 1
ATOM 2115 N N . GLN A 1 259 ? -13.674 -10.152 25.842 1.00 97.06 259 GLN A N 1
ATOM 2116 C CA . GLN A 1 259 ? -13.228 -10.421 24.474 1.00 97.06 259 GLN A CA 1
ATOM 2117 C C . GLN A 1 259 ? -14.279 -11.263 23.729 1.00 97.06 259 GLN A C 1
ATOM 2119 O O . GLN A 1 259 ? -14.879 -12.163 24.317 1.00 97.06 259 GLN A O 1
ATOM 2124 N N . CYS A 1 260 ? -14.518 -10.991 22.445 1.00 97.69 260 CYS A N 1
ATOM 2125 C CA . CYS A 1 260 ? -15.388 -11.824 21.614 1.00 97.69 260 CYS A CA 1
ATOM 2126 C C . CYS A 1 260 ? -14.713 -13.174 21.328 1.00 97.69 260 CYS A C 1
ATOM 2128 O O . CYS A 1 260 ? -13.657 -13.219 20.697 1.00 97.69 260 CYS A O 1
ATOM 2130 N N . SER A 1 261 ? -15.349 -14.271 21.743 1.00 96.25 261 SER A N 1
ATOM 2131 C CA . SER A 1 261 ? -14.837 -15.643 21.603 1.00 96.25 261 SER A CA 1
ATOM 2132 C C . SER A 1 261 ? -14.818 -16.184 20.168 1.00 96.25 261 SER A C 1
ATOM 2134 O O . SER A 1 261 ? -14.281 -17.262 19.939 1.00 96.25 261 SER A O 1
ATOM 2136 N N . GLY A 1 262 ? -15.411 -15.470 19.203 1.00 96.25 262 GLY A N 1
ATOM 2137 C CA . GLY A 1 262 ? -15.382 -15.847 17.785 1.00 96.25 262 GLY A CA 1
ATOM 2138 C C . GLY A 1 262 ? -14.207 -15.254 17.000 1.00 96.25 262 GLY A C 1
ATOM 2139 O O . GLY A 1 262 ? -13.723 -15.883 16.063 1.00 96.25 262 GLY A O 1
ATOM 2140 N N . CYS A 1 263 ? -13.754 -14.047 17.358 1.00 96.56 263 CYS A N 1
ATOM 2141 C CA . CYS A 1 263 ? -12.716 -13.324 16.611 1.00 96.56 263 CYS A CA 1
ATOM 2142 C C . CYS A 1 263 ? -11.428 -13.072 17.409 1.00 96.56 263 CYS A C 1
ATOM 2144 O O . CYS A 1 263 ? -10.370 -12.908 16.810 1.00 96.56 263 CYS A O 1
ATOM 2146 N N . GLU A 1 264 ? -11.514 -13.028 18.741 1.00 95.06 264 GLU A N 1
ATOM 2147 C CA . GLU A 1 264 ? -10.428 -12.740 19.688 1.00 95.06 264 GLU A CA 1
ATOM 2148 C C . GLU A 1 264 ? -9.759 -11.349 19.587 1.00 95.06 264 GLU A C 1
ATOM 2150 O O . GLU A 1 264 ? -8.823 -11.078 20.333 1.00 95.06 264 GLU A O 1
ATOM 2155 N N . TRP A 1 265 ? -10.262 -10.413 18.773 1.00 94.12 265 TRP A N 1
ATOM 2156 C CA . TRP A 1 265 ? -9.739 -9.027 18.699 1.00 94.12 265 TRP A CA 1
ATOM 2157 C C . TRP A 1 265 ? -10.786 -7.922 18.938 1.00 94.12 265 TRP A C 1
ATOM 2159 O O . TRP A 1 265 ? -10.450 -6.742 18.979 1.00 94.12 265 TRP A O 1
ATOM 2169 N N . THR A 1 266 ? -12.066 -8.268 19.107 1.00 95.44 266 THR A N 1
ATOM 2170 C CA . THR A 1 266 ? -13.136 -7.309 19.451 1.00 95.44 266 THR A CA 1
ATOM 2171 C C . THR A 1 266 ? -13.477 -7.395 20.939 1.00 95.44 266 THR A C 1
ATOM 2173 O O . THR A 1 266 ? -13.594 -8.494 21.479 1.00 95.44 266 THR A O 1
ATOM 2176 N N . TYR A 1 267 ? -13.668 -6.246 21.597 1.00 97.06 267 TYR A N 1
ATOM 2177 C CA . TYR A 1 267 ? -13.866 -6.146 23.047 1.00 97.06 267 TYR A CA 1
ATOM 2178 C C . TYR A 1 267 ? -15.160 -5.403 23.415 1.00 97.06 267 TYR A C 1
ATOM 2180 O O . TYR A 1 267 ? -15.536 -4.425 22.768 1.00 97.06 267 TYR A O 1
ATOM 2188 N N . TYR A 1 268 ? -15.823 -5.827 24.493 1.00 98.19 268 TYR A N 1
ATOM 2189 C CA . TYR A 1 268 ? -17.101 -5.292 24.973 1.00 98.19 268 TYR A CA 1
ATOM 2190 C C . TYR A 1 268 ? -17.112 -5.138 26.494 1.00 98.19 268 TYR A C 1
ATOM 2192 O O . TYR A 1 268 ? -16.621 -5.997 27.212 1.00 98.19 268 TYR A O 1
ATOM 2200 N N . CYS A 1 269 ? -17.718 -4.077 27.026 1.00 97.88 269 CYS A N 1
ATOM 2201 C CA . CYS A 1 269 ? -17.836 -3.898 28.481 1.00 97.88 269 CYS A CA 1
ATOM 2202 C C . CYS A 1 269 ? -18.942 -4.750 29.137 1.00 97.88 269 CYS A C 1
ATOM 2204 O O . CYS A 1 269 ? -19.028 -4.786 30.363 1.00 97.88 269 CYS A O 1
ATOM 2206 N N . SER A 1 270 ? -19.799 -5.392 28.336 1.00 98.00 270 SER A N 1
ATOM 2207 C CA . SER A 1 270 ? -20.834 -6.332 28.774 1.00 98.00 270 SER A CA 1
ATOM 2208 C C . SER A 1 270 ? -21.415 -7.113 27.591 1.00 98.00 270 SER A C 1
ATOM 2210 O O . SER A 1 270 ? -21.394 -6.640 26.449 1.00 98.00 270 SER A O 1
ATOM 2212 N N . GLU A 1 271 ? -22.037 -8.258 27.878 1.00 98.19 271 GLU A N 1
ATOM 2213 C CA . GLU A 1 271 ? -22.843 -9.030 26.921 1.00 98.19 271 GLU A CA 1
ATOM 2214 C C . GLU A 1 271 ? -23.935 -8.177 26.249 1.00 98.19 271 GLU A C 1
ATOM 2216 O O . GLU A 1 271 ? -24.134 -8.267 25.042 1.00 98.19 271 GLU A O 1
ATOM 2221 N N . ALA A 1 272 ? -24.585 -7.270 26.986 1.00 98.44 272 ALA A N 1
ATOM 2222 C CA . ALA A 1 272 ? -25.582 -6.359 26.420 1.00 98.44 272 ALA A CA 1
ATOM 2223 C C . ALA A 1 272 ? -24.995 -5.429 25.336 1.00 98.44 272 ALA A C 1
ATOM 2225 O O . ALA A 1 272 ? -25.662 -5.136 24.343 1.00 98.44 272 ALA A O 1
ATOM 2226 N N . CYS A 1 273 ? -23.735 -4.995 25.481 1.00 98.50 273 CYS A N 1
ATOM 2227 C CA . CYS A 1 273 ? -23.042 -4.245 24.431 1.00 98.50 273 CYS A CA 1
ATOM 2228 C C . CYS A 1 273 ? -22.639 -5.134 23.249 1.00 98.50 273 CYS A C 1
ATOM 2230 O O . CYS A 1 273 ? -22.762 -4.686 22.111 1.00 98.50 273 CYS A O 1
ATOM 2232 N N . HIS A 1 274 ? -22.214 -6.376 23.502 1.00 98.25 274 HIS A N 1
ATOM 2233 C CA . HIS A 1 274 ? -21.937 -7.349 22.443 1.00 98.25 274 HIS A CA 1
ATOM 2234 C C . HIS A 1 274 ? -23.193 -7.622 21.606 1.00 98.25 274 HIS A C 1
ATOM 2236 O O . HIS A 1 274 ? -23.167 -7.445 20.393 1.00 98.25 274 HIS A O 1
ATOM 2242 N N . MET A 1 275 ? -24.322 -7.945 22.240 1.00 98.19 275 MET A N 1
ATOM 2243 C CA . MET A 1 275 ? -25.584 -8.246 21.556 1.00 98.19 275 MET A CA 1
ATOM 2244 C C . MET A 1 275 ? -26.160 -7.046 20.791 1.00 98.19 275 MET A C 1
ATOM 2246 O O . MET A 1 275 ? -26.749 -7.234 19.726 1.00 98.19 275 MET A O 1
ATOM 2250 N N . LYS A 1 276 ? -25.963 -5.812 21.282 1.00 98.12 276 LYS A N 1
ATOM 2251 C CA . LYS A 1 276 ? -26.362 -4.591 20.559 1.00 98.12 276 LYS A CA 1
ATOM 2252 C C . LYS A 1 276 ? -25.519 -4.355 19.298 1.00 98.12 276 LYS A C 1
ATOM 2254 O O . LYS A 1 276 ? -26.053 -3.920 18.282 1.00 98.12 276 LYS A O 1
ATOM 2259 N N . ASP A 1 277 ? -24.221 -4.646 19.358 1.00 97.38 277 ASP A N 1
ATOM 2260 C CA . ASP A 1 277 ? -23.276 -4.463 18.247 1.00 97.38 277 ASP A CA 1
ATOM 2261 C C . ASP A 1 277 ? -23.221 -5.668 17.284 1.00 97.38 277 ASP A C 1
ATOM 2263 O O . ASP A 1 277 ? -22.827 -5.531 16.125 1.00 97.38 277 ASP A O 1
ATOM 2267 N N . TRP A 1 278 ? -23.676 -6.847 17.724 1.00 97.25 278 TRP A N 1
ATOM 2268 C CA . TRP A 1 278 ? -23.648 -8.105 16.971 1.00 97.25 278 TRP A CA 1
ATOM 2269 C C . TRP A 1 278 ? -24.178 -8.014 15.528 1.00 97.25 278 TRP A C 1
ATOM 2271 O O . TRP A 1 278 ? -23.527 -8.577 14.643 1.00 97.25 278 TRP A O 1
ATOM 2281 N N . PRO A 1 279 ? -25.273 -7.285 15.208 1.00 96.75 279 PRO A N 1
ATOM 2282 C CA . PRO A 1 279 ? -25.744 -7.141 13.829 1.00 96.75 279 PRO A CA 1
ATOM 2283 C C . PRO A 1 279 ? -24.699 -6.560 12.866 1.00 96.75 279 PRO A C 1
ATOM 2285 O O . PRO A 1 279 ? -24.710 -6.935 11.690 1.00 96.75 279 PRO A O 1
ATOM 2288 N N . ARG A 1 280 ? -23.808 -5.691 13.373 1.00 94.44 280 ARG A N 1
ATOM 2289 C CA . ARG A 1 280 ? -22.646 -5.119 12.677 1.00 94.44 280 ARG A CA 1
ATOM 2290 C C . ARG A 1 280 ? -21.442 -6.057 12.779 1.00 94.44 280 ARG A C 1
ATOM 2292 O O . ARG A 1 280 ? -20.873 -6.421 11.754 1.00 94.44 280 ARG A O 1
ATOM 2299 N N . HIS A 1 281 ? -21.067 -6.455 13.996 1.00 95.00 281 HIS A N 1
ATOM 2300 C CA . HIS A 1 281 ? -19.836 -7.208 14.251 1.00 95.00 281 HIS A CA 1
ATOM 2301 C C . HIS A 1 281 ? -19.795 -8.563 13.528 1.00 95.00 281 HIS A C 1
ATOM 2303 O O . HIS A 1 281 ? -18.765 -8.921 12.966 1.00 95.00 281 HIS A O 1
ATOM 2309 N N . ARG A 1 282 ? -20.917 -9.285 13.426 1.00 95.81 282 ARG A N 1
ATOM 2310 C CA . ARG A 1 282 ? -20.994 -10.584 12.725 1.00 95.81 282 ARG A CA 1
ATOM 2311 C C . ARG A 1 282 ? -20.615 -10.552 11.235 1.00 95.81 282 ARG A C 1
ATOM 2313 O O . ARG A 1 282 ? -20.451 -11.608 10.640 1.00 95.81 282 ARG A O 1
ATOM 2320 N N . LEU A 1 283 ? -20.523 -9.366 10.625 1.00 92.44 283 LEU A N 1
ATOM 2321 C CA . LEU A 1 283 ? -20.081 -9.177 9.236 1.00 92.44 283 LEU A CA 1
ATOM 2322 C C . LEU A 1 283 ? -18.547 -9.126 9.102 1.00 92.44 283 LEU A C 1
ATOM 2324 O O . LEU A 1 283 ? -18.024 -9.252 8.000 1.00 92.44 283 LEU A O 1
ATOM 2328 N N . GLU A 1 284 ? -17.840 -8.922 10.216 1.00 91.62 284 GLU A N 1
ATOM 2329 C CA . GLU A 1 284 ? -16.375 -8.846 10.317 1.00 91.62 284 GLU A CA 1
ATOM 2330 C C . GLU A 1 284 ? -15.788 -9.851 11.330 1.00 91.62 284 GLU A C 1
ATOM 2332 O O . GLU A 1 284 ? -14.571 -9.959 11.443 1.00 91.62 284 GLU A O 1
ATOM 2337 N N . CYS A 1 285 ? -16.628 -10.582 12.071 1.00 96.00 285 CYS A N 1
ATOM 2338 C CA . CYS A 1 285 ? -16.233 -11.542 13.102 1.00 96.00 285 CYS A CA 1
ATOM 2339 C C . CYS A 1 285 ? -15.575 -12.792 12.493 1.00 96.00 285 CYS A C 1
ATOM 2341 O O . CYS A 1 285 ? -16.235 -13.800 12.244 1.00 96.00 285 CYS A O 1
ATOM 2343 N N . ALA A 1 286 ? -14.260 -12.716 12.297 1.00 96.81 286 ALA A N 1
ATOM 2344 C CA . ALA A 1 286 ? -13.397 -13.808 11.862 1.00 96.81 286 ALA A CA 1
ATOM 2345 C C . ALA A 1 286 ? -12.101 -13.843 12.702 1.00 96.81 286 ALA A C 1
ATOM 2347 O O . ALA A 1 286 ? -11.724 -12.807 13.271 1.00 96.81 286 ALA A O 1
ATOM 2348 N N . PRO A 1 287 ? -11.401 -14.992 12.785 1.00 97.12 287 PRO A N 1
ATOM 2349 C CA . PRO A 1 287 ? -10.152 -15.117 13.532 1.00 97.12 287 PRO A CA 1
ATOM 2350 C C . PRO A 1 287 ? -9.081 -14.113 13.088 1.00 97.12 287 PRO A C 1
ATOM 2352 O O . PRO A 1 287 ? -8.979 -13.776 11.906 1.00 97.12 287 PRO A O 1
ATOM 2355 N N . VAL A 1 288 ? -8.238 -13.694 14.037 1.00 95.19 288 VAL A N 1
ATOM 2356 C CA . VAL A 1 288 ? -7.107 -12.757 13.866 1.00 95.19 288 VAL A CA 1
ATOM 2357 C C . VAL A 1 288 ? -6.374 -12.942 12.524 1.00 95.19 288 VAL A C 1
ATOM 2359 O O . VAL A 1 288 ? -6.352 -12.032 11.693 1.00 95.19 288 VAL A O 1
ATOM 2362 N N . GLU A 1 289 ? -5.833 -14.135 12.262 1.00 96.25 289 GLU A N 1
ATOM 2363 C CA . GLU A 1 289 ? -5.031 -14.413 11.059 1.00 96.25 289 GLU A CA 1
ATOM 2364 C C . GLU A 1 289 ? -5.836 -14.390 9.746 1.00 96.25 289 GLU A C 1
ATOM 2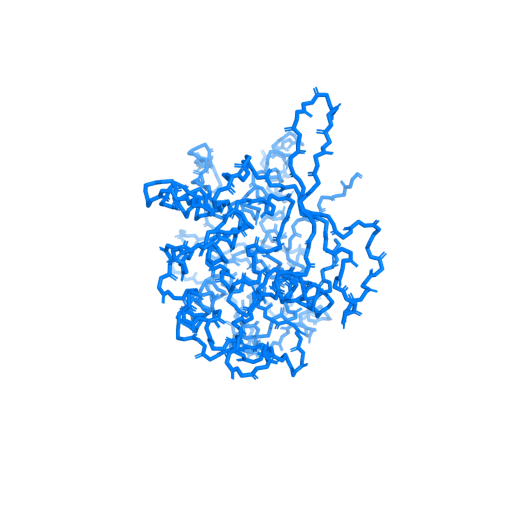366 O O . GLU A 1 289 ? -5.283 -14.062 8.692 1.00 96.25 289 GLU A O 1
ATOM 2371 N N . GLU A 1 290 ? -7.143 -14.670 9.778 1.00 96.88 290 GLU A N 1
ATOM 2372 C CA . GLU A 1 290 ? -8.010 -14.528 8.601 1.00 96.88 290 GLU A CA 1
ATOM 2373 C C . GLU A 1 290 ? -8.171 -13.045 8.247 1.00 96.88 290 GLU A C 1
ATOM 2375 O O . GLU A 1 290 ? -7.928 -12.642 7.108 1.00 96.88 290 GLU A O 1
ATOM 2380 N N . VAL A 1 291 ? -8.472 -12.204 9.244 1.00 95.94 291 VAL A N 1
ATOM 2381 C CA . VAL A 1 291 ? -8.610 -10.751 9.064 1.00 95.94 291 VAL A CA 1
ATOM 2382 C C . VAL A 1 291 ? -7.304 -10.126 8.563 1.00 95.94 291 VAL A C 1
ATOM 2384 O O . VAL A 1 291 ? -7.316 -9.305 7.646 1.00 95.94 291 VAL A O 1
ATOM 2387 N N . ILE A 1 292 ? -6.161 -10.536 9.116 1.00 96.19 292 ILE A N 1
ATOM 2388 C CA . ILE A 1 292 ? -4.832 -10.021 8.750 1.00 96.19 292 ILE A CA 1
ATOM 2389 C C . ILE A 1 292 ? -4.404 -10.456 7.347 1.00 96.19 292 ILE A C 1
ATOM 2391 O O . ILE A 1 292 ? -3.847 -9.649 6.595 1.00 96.19 292 ILE A O 1
ATOM 2395 N N . SER A 1 293 ? -4.652 -11.709 6.966 1.00 95.94 293 SER A N 1
ATOM 2396 C CA . SER A 1 293 ? -4.269 -12.223 5.648 1.00 95.94 293 SER A CA 1
ATOM 2397 C C . SER A 1 293 ? -5.184 -11.712 4.526 1.00 95.94 293 SER A C 1
ATOM 2399 O O . SER A 1 293 ? -4.690 -11.416 3.429 1.00 95.94 293 SER A O 1
ATOM 2401 N N . ASN A 1 294 ? -6.480 -11.520 4.805 1.00 96.31 294 ASN A N 1
ATOM 2402 C CA . ASN A 1 294 ? -7.491 -11.082 3.846 1.00 96.31 294 ASN A CA 1
ATOM 2403 C C . ASN A 1 294 ? -7.317 -9.612 3.418 1.00 96.31 294 ASN A C 1
ATOM 2405 O O . ASN A 1 294 ? -7.861 -8.679 4.006 1.00 96.31 294 ASN A O 1
ATOM 2409 N N . ASN A 1 295 ? -6.604 -9.403 2.310 1.00 95.88 295 ASN A N 1
ATOM 2410 C CA . ASN A 1 295 ? -6.350 -8.083 1.718 1.00 95.88 295 ASN A CA 1
ATOM 2411 C C . ASN A 1 295 ? -7.612 -7.263 1.403 1.00 95.88 295 ASN A C 1
ATOM 2413 O O . ASN A 1 295 ? -7.529 -6.036 1.394 1.00 95.88 295 ASN A O 1
ATOM 2417 N N . LYS A 1 296 ? -8.771 -7.904 1.185 1.00 95.19 296 LYS A N 1
ATOM 2418 C CA . LYS A 1 296 ? -10.036 -7.220 0.860 1.00 95.19 296 LYS A CA 1
ATOM 2419 C C . LYS A 1 296 ? -10.587 -6.411 2.058 1.00 95.19 296 LYS A C 1
ATOM 2421 O O . LYS A 1 296 ? -11.486 -5.602 1.861 1.00 95.19 296 LYS A O 1
ATOM 2426 N N . LEU A 1 297 ? -10.010 -6.561 3.260 1.00 94.75 297 LEU A N 1
ATOM 2427 C CA . LEU A 1 297 ? -10.352 -5.814 4.483 1.00 94.75 297 LEU A CA 1
ATOM 2428 C C . LEU A 1 297 ? -9.431 -4.611 4.786 1.00 94.75 297 LEU A C 1
ATOM 2430 O O . LEU A 1 297 ? -9.664 -3.907 5.768 1.00 94.75 297 LEU A O 1
ATOM 2434 N N . TRP A 1 298 ? -8.400 -4.350 3.972 1.00 94.19 298 TRP A N 1
ATOM 2435 C CA . TRP A 1 298 ? -7.371 -3.339 4.266 1.00 94.19 298 TRP A CA 1
ATOM 2436 C C . TRP A 1 298 ? -7.292 -2.237 3.206 1.00 94.19 298 TRP A C 1
ATOM 2438 O O . TRP A 1 298 ? -7.398 -2.476 1.999 1.00 94.19 298 TRP A O 1
ATOM 2448 N N . SER A 1 299 ? -7.078 -1.003 3.660 1.00 92.19 299 SER A N 1
ATOM 2449 C CA . SER A 1 299 ? -6.889 0.165 2.802 1.00 92.19 299 SER A CA 1
ATOM 2450 C C . SER A 1 299 ? -5.497 0.180 2.158 1.00 92.19 299 SER A C 1
ATOM 2452 O O . SER A 1 299 ? -4.571 -0.507 2.594 1.00 92.19 299 SER A O 1
ATOM 2454 N N . THR A 1 300 ? -5.313 1.039 1.151 1.00 88.75 300 THR A N 1
ATOM 2455 C CA . THR A 1 300 ? -3.995 1.354 0.563 1.00 88.75 300 THR A CA 1
ATOM 2456 C C . THR A 1 300 ? -2.971 1.854 1.586 1.00 88.75 300 THR A C 1
ATOM 2458 O O . THR A 1 300 ? -1.773 1.755 1.335 1.00 88.75 300 THR A O 1
ATOM 2461 N N . TRP A 1 301 ? -3.434 2.348 2.737 1.00 88.00 301 TRP A N 1
ATOM 2462 C CA . TRP A 1 301 ? -2.629 2.909 3.824 1.00 88.00 301 TRP A CA 1
ATOM 2463 C C . TRP A 1 301 ? -2.382 1.912 4.965 1.00 88.00 301 TRP A C 1
ATOM 2465 O O . TRP A 1 301 ? -1.656 2.222 5.900 1.00 88.00 301 TRP A O 1
ATOM 2475 N N . GLY A 1 302 ? -2.942 0.698 4.892 1.00 89.94 302 GLY A N 1
ATOM 2476 C CA . GLY A 1 302 ? -2.785 -0.328 5.932 1.00 89.94 302 GLY A CA 1
ATOM 2477 C C . GLY A 1 302 ? -3.723 -0.178 7.129 1.00 89.94 302 GLY A C 1
ATOM 2478 O O . GLY A 1 302 ? -3.571 -0.905 8.102 1.00 89.94 302 GLY A O 1
ATOM 2479 N N . THR A 1 303 ? -4.711 0.714 7.056 1.00 90.94 303 THR A N 1
ATOM 2480 C CA . THR A 1 303 ? -5.831 0.776 8.008 1.00 90.94 303 THR A CA 1
ATOM 2481 C C . THR A 1 303 ? -6.920 -0.238 7.640 1.00 90.94 303 THR A C 1
ATOM 2483 O O . THR A 1 303 ? -7.088 -0.580 6.465 1.00 90.94 303 THR A O 1
ATOM 2486 N N . ARG A 1 304 ? -7.678 -0.730 8.629 1.00 92.56 304 ARG A N 1
ATOM 2487 C CA . ARG A 1 304 ? -8.821 -1.632 8.402 1.00 92.56 304 ARG A CA 1
ATOM 2488 C C . ARG A 1 304 ? -9.988 -0.855 7.783 1.00 92.56 304 ARG A C 1
ATOM 2490 O O . ARG A 1 304 ? -10.377 0.186 8.308 1.00 92.56 304 ARG A O 1
ATOM 2497 N N . LEU A 1 305 ? -10.543 -1.339 6.675 1.00 91.50 305 LEU A N 1
ATOM 2498 C CA . LEU A 1 305 ? -11.633 -0.661 5.966 1.00 91.50 305 LEU A CA 1
ATOM 2499 C C . LEU A 1 305 ? -12.893 -0.577 6.834 1.00 91.50 305 LEU A C 1
ATOM 2501 O O . LEU A 1 305 ? -13.242 -1.523 7.537 1.00 91.50 305 LEU A O 1
ATOM 2505 N N . GLY A 1 306 ? -13.584 0.558 6.771 1.00 89.19 306 GLY A N 1
ATOM 2506 C CA . GLY A 1 306 ? -14.757 0.831 7.592 1.00 89.19 306 GLY A CA 1
ATOM 2507 C C . GLY A 1 306 ? -14.420 1.279 9.016 1.00 89.19 306 GLY A C 1
ATOM 2508 O O . GLY A 1 306 ? -15.348 1.446 9.811 1.00 89.19 306 GLY A O 1
ATOM 2509 N N . THR A 1 307 ? -13.148 1.522 9.349 1.00 89.56 307 THR A N 1
ATOM 2510 C CA . THR A 1 307 ? -12.701 1.985 10.682 1.00 89.56 307 THR A CA 1
ATOM 2511 C C . THR A 1 307 ? -12.132 3.407 10.690 1.00 89.56 307 THR A C 1
ATOM 2513 O O . THR A 1 307 ? -11.981 4.005 11.756 1.00 89.56 307 THR A O 1
ATOM 2516 N N . GLU A 1 308 ? -11.879 3.959 9.504 1.00 88.62 308 GLU A N 1
ATOM 2517 C CA . GLU A 1 308 ? -11.384 5.312 9.247 1.00 88.62 308 GLU A CA 1
ATOM 2518 C C . GLU A 1 308 ? -12.380 6.427 9.617 1.00 88.62 308 GLU A C 1
ATOM 2520 O O . GLU A 1 308 ? -13.602 6.265 9.526 1.00 88.62 308 GLU A O 1
ATOM 2525 N N . ILE A 1 309 ? -11.867 7.610 9.971 1.00 86.19 309 ILE A N 1
ATOM 2526 C CA . ILE A 1 309 ? -12.698 8.814 10.106 1.00 86.19 309 ILE A CA 1
ATOM 2527 C C . ILE A 1 309 ? -13.079 9.299 8.703 1.00 86.19 309 ILE A C 1
ATOM 2529 O O . ILE A 1 309 ? -12.270 9.878 7.980 1.00 86.19 309 ILE A O 1
ATOM 2533 N N . VAL A 1 310 ? -14.340 9.091 8.321 1.00 83.25 310 VAL A N 1
ATOM 2534 C CA . VAL A 1 310 ? -14.894 9.674 7.094 1.00 83.25 310 VAL A CA 1
ATOM 2535 C C . VAL A 1 310 ? -15.164 11.156 7.341 1.00 83.25 310 VAL A C 1
ATOM 2537 O O . VAL A 1 310 ? -16.225 11.532 7.845 1.00 83.25 310 VAL A O 1
ATOM 2540 N N . LEU A 1 311 ? -14.200 12.001 6.971 1.00 75.69 311 LEU A N 1
ATOM 2541 C CA . LEU A 1 311 ? -14.440 13.431 6.801 1.00 75.69 311 LEU A CA 1
ATOM 2542 C C . LEU A 1 311 ? -15.520 13.604 5.724 1.00 75.69 311 LEU A C 1
ATOM 2544 O O . LEU A 1 311 ? -15.311 13.244 4.564 1.00 75.69 311 LEU A O 1
ATOM 2548 N N . ARG A 1 312 ? -16.690 14.117 6.116 1.00 64.81 312 ARG A N 1
ATOM 2549 C CA . ARG A 1 312 ? -17.686 14.589 5.149 1.00 64.81 312 ARG A CA 1
ATOM 2550 C C . ARG A 1 312 ? -17.146 15.879 4.507 1.00 64.81 312 ARG A C 1
ATOM 2552 O O . ARG A 1 312 ? -16.610 16.697 5.258 1.00 64.81 312 ARG A O 1
ATOM 2559 N N . PRO A 1 313 ? -17.225 16.024 3.172 1.00 50.00 313 PRO A N 1
ATOM 2560 C CA . PRO A 1 313 ? -16.849 17.255 2.481 1.00 50.00 313 PRO A CA 1
ATOM 2561 C C . PRO A 1 313 ? -17.842 18.392 2.763 1.00 50.00 313 PRO A C 1
ATOM 2563 O O . PRO A 1 313 ? -19.012 18.077 3.088 1.00 50.00 313 PRO A O 1
#

Radius of gyration: 24.36 Å; chains: 1; bounding box: 54×43×67 Å

Organism: NCBI:txid27342

Sequence (313 aa):
MFIDQAQTSLNNYHFLCAALQERYQVRYLQYPEVKYLLDFSPYTAHRPELPKWVCELRRRPSVDGMVDAAELKKLHDMIKRRPCHYGTEGLLGYVFNGDRGGFFDVILAYNGPGATCGNKKWDRIFDRMKAQGYKQSLVPCMFFASRQGCLVDNCPYSHTDKTNQELRAKILEERRQILLEPTAKQELRDFERRMVEEGLDESQLKCFKYQRTAKDYHVDRPVCQHDSDATAPRAYGYCANLDCVKPYLFTQAQSPLQQCSGCEWTYYCSEACHMKDWPRHRLECAPVEEVISNNKLWSTWGTRLGTEIVLRP

Secondary structure (DSSP, 8-state):
----HHHHHHHHHHHHHHHHTT--EEEEEESSSEEEEEE-TT--S---S-S--EEE-SSPPPTT----HHHHHHHHHHHTT-GGGTT---GGGTTSSTTTHHHHHHHHHHHSTT---S-HHHHHHHHHHHHTTT-GGGSBPTTTTSSS----TT-SSBS--HHHHHHHHHHHHHHHHHHHS--HHHHHHHHHHHHHHHT--HHHHHHHHHHHHHHHH-TTS---GGG--TTS--EEEE-S-TTT--EEETT-SS-SSEEPTTTSS-EESSHHHHHHHHHHHTTT---HHHHHH-GGGB-TTSPBTT-S-----

Foldseek 3Di:
DDDPLQVLLVLLLLLVVLLLVVQWDFDWDPPVHTWTKTQNVSRDPDDDPDPGSIATAPDDQDPQLADDLVRLVVLVVVQCPDQLDVFQDFPSVCSPDNNVNSVSNLSSNCVGPVNGSNDPVVSVLSVCCVVPVNFQQSTARSQCLFLLHDPDDVDRYHPPPPSSVVSNVVSLVVLLVLLQDEFLLLVLLVVVVCCVVVVDDVVVSVVSLVLVVCCLVCVPDPRPPVVCPVPDFDFSYFAPLSVGRHGHGPPDPDDCWDADPQARRHTHNDPVSCVVCVVPVVVVRHYSSCCSVPSVQADSSNHGPPRRDPDDD

InterPro domains:
  IPR000571 Zinc finger, CCCH-type [PS50103] (135-162)
  IPR002893 Zinc finger, MYND-type [PF01753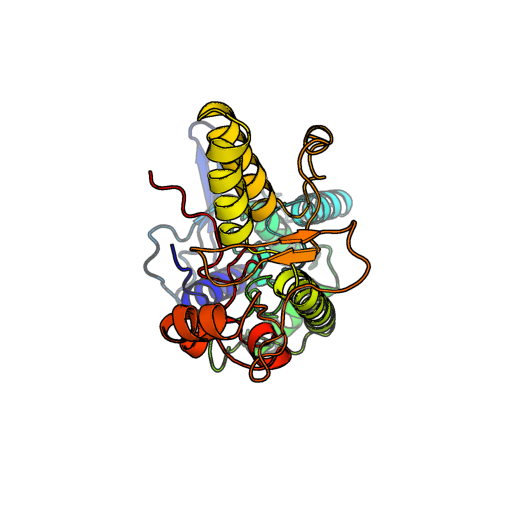] (255-285)
  IPR002893 Zinc finger, MYND-type [PS50865] (241-285)